Protein AF-A0A9W9YSA7-F1 (afdb_monomer)

Organism: NCBI:txid174260

Nearest PDB structures (foldseek):
  6vp0-assembly1_E  TM=9.281E-01  e=2.772E-20  Homo sapiens
  8esm-assembly1_A  TM=9.205E-01  e=1.783E-19  Homo sapiens
  6vz1-assembly1_B  TM=9.300E-01  e=8.615E-19  Homo sapiens
  7n6q-assembly1_A  TM=8.877E-01  e=9.865E-10  Homo sapiens
  6p2p-assembly1_B  TM=8.404E-01  e=4.821E-10  Homo sapiens

Radius of gyration: 21.57 Å; Cα contacts (8 Å, |Δi|>4): 240; chains: 1; bounding box: 53×45×65 Å

Solvent-accessible surface area (backbone atoms only — not comparable to full-atom values): 14325 Å² total; per-residue (Å²): 133,84,78,64,94,77,80,71,83,51,71,66,58,54,56,50,47,75,69,41,85,49,70,65,91,63,98,76,73,58,64,46,97,69,70,58,62,72,60,43,54,51,28,51,52,50,27,56,52,42,51,50,51,43,54,48,48,41,63,71,51,47,50,54,52,53,63,68,43,51,66,49,57,75,70,68,39,62,71,58,45,51,54,48,44,56,67,41,17,58,60,50,38,52,44,50,54,48,47,46,45,28,44,60,51,22,43,42,48,37,51,20,44,76,72,23,49,48,81,76,70,42,51,56,76,30,89,73,19,43,34,53,64,52,26,66,52,20,59,42,25,37,61,37,52,31,45,35,63,66,59,48,57,92,88,86,74,98,80,66,83,57,54,60,84,71,69,48,52,75,64,58,39,50,53,52,53,51,52,54,50,15,50,52,50,26,52,67,53,23,59,83,68,73,46,94,77,58,53,51,26,52,59,48,55,52,49,53,61,51,32,53,48,37,54,74,75,28,58,92,37,44,70,61,14,27,51,51,44,50,50,47,59,34,52,49,54,39,50,43,51,50,51,53,51,50,53,51,48,54,56,53,54,66,74,76,113

Secondary structure (DSSP, 8-state):
----TT----HHHHHHHHHSS-SS--SS--B-SS--HHHHHHHHHHHHHHHHHHHHHIIIIIHHHHHHTHHHHHTT-HHHHHHHHHHHHHHHHHHHHHHHIIIIIIIHHHHHHHTTB----S---GGG-SSHHHHHHHS-HHHHHHHIIIII--SS-TTS--TTTTT--HHHHHHHHHHHHHHHHHHHHHHHHT----HHHHHHHTHHHHHHHHHHHSTT-HHHHHHHHHHHHHHHHHHHHHHHHHHHHHHHHTT--

InterPro domains:
  IPR004299 Membrane bound O-acyl transferase, MBOAT [PF03062] (15-245)
  IPR014371 Sterol O-acyltransferase, ACAT/DAG/ARE types [PTHR10408] (10-251)

Structure (mmCIF, N/CA/C/O backbone):
data_AF-A0A9W9YSA7-F1
#
_entry.id   AF-A0A9W9YSA7-F1
#
loop_
_atom_site.group_PDB
_atom_site.id
_atom_site.type_symbol
_atom_site.label_atom_id
_atom_site.label_alt_id
_atom_site.label_comp_id
_atom_site.label_asym_id
_atom_site.label_entity_id
_atom_site.label_seq_id
_atom_site.pdbx_PDB_ins_code
_atom_site.Cartn_x
_atom_site.Cartn_y
_atom_site.Cartn_z
_atom_site.occupancy
_atom_site.B_iso_or_equiv
_atom_site.auth_seq_id
_atom_site.auth_comp_id
_atom_site.auth_asym_id
_atom_site.auth_atom_id
_atom_site.pdbx_PDB_model_num
ATOM 1 N N . MET A 1 1 ? 9.296 -8.803 -32.173 1.00 47.91 1 MET A N 1
ATOM 2 C CA . MET A 1 1 ? 8.731 -7.510 -32.603 1.00 47.91 1 MET A CA 1
ATOM 3 C C . MET A 1 1 ? 9.793 -6.835 -33.442 1.00 47.91 1 MET A C 1
ATOM 5 O O . MET A 1 1 ? 10.905 -6.671 -32.955 1.00 47.91 1 MET A O 1
ATOM 9 N N . SER A 1 2 ? 9.509 -6.598 -34.721 1.00 34.09 2 SER A N 1
ATOM 10 C CA . SER A 1 2 ? 10.417 -5.884 -35.616 1.00 34.09 2 SER A CA 1
ATOM 11 C C . SER A 1 2 ? 10.410 -4.415 -35.222 1.00 34.09 2 SER A C 1
ATOM 13 O O . SER A 1 2 ? 9.380 -3.758 -35.336 1.00 34.09 2 SER A O 1
ATOM 15 N N . VAL A 1 3 ? 11.548 -3.917 -34.747 1.00 44.59 3 VAL A N 1
ATOM 16 C CA . VAL A 1 3 ? 11.777 -2.482 -34.584 1.00 44.59 3 VAL A CA 1
ATOM 17 C C . VAL A 1 3 ? 11.588 -1.852 -35.962 1.00 44.59 3 VAL A C 1
ATOM 19 O O . VAL A 1 3 ? 12.368 -2.129 -36.875 1.00 44.59 3 VAL A O 1
ATOM 22 N N . SER A 1 4 ? 10.539 -1.047 -36.145 1.00 44.84 4 SER A N 1
ATOM 23 C CA . SER A 1 4 ? 10.501 -0.121 -37.273 1.00 44.84 4 SER A CA 1
ATOM 24 C C . SER A 1 4 ? 11.743 0.754 -37.154 1.00 44.84 4 SER A C 1
ATOM 26 O O . SER A 1 4 ? 11.976 1.347 -36.098 1.00 44.84 4 SER A O 1
ATOM 28 N N . ARG A 1 5 ? 12.553 0.794 -38.216 1.00 48.94 5 ARG A N 1
ATOM 29 C CA . ARG A 1 5 ? 13.854 1.484 -38.294 1.00 48.94 5 ARG A CA 1
ATOM 30 C C . ARG A 1 5 ? 13.827 2.963 -37.873 1.00 48.94 5 ARG A C 1
ATOM 32 O O . ARG A 1 5 ? 14.891 3.530 -37.666 1.00 48.94 5 ARG A O 1
ATOM 39 N N . ASP A 1 6 ? 12.646 3.540 -37.672 1.00 51.44 6 ASP A N 1
ATOM 40 C CA . ASP A 1 6 ? 12.435 4.977 -37.523 1.00 51.44 6 ASP A CA 1
ATOM 41 C C . ASP A 1 6 ? 12.135 5.436 -36.083 1.00 51.44 6 ASP A C 1
ATOM 43 O O . ASP A 1 6 ? 11.864 6.610 -35.860 1.00 51.44 6 ASP A O 1
ATOM 47 N N . GLY A 1 7 ? 12.189 4.553 -35.078 1.00 54.28 7 GLY A N 1
ATOM 48 C CA . GLY A 1 7 ? 12.105 4.960 -33.662 1.00 54.28 7 GLY A CA 1
ATOM 49 C C . GLY A 1 7 ? 10.740 5.493 -33.192 1.00 54.28 7 GLY A C 1
ATOM 50 O O . GLY A 1 7 ? 10.628 5.949 -32.054 1.00 54.28 7 GLY A O 1
ATOM 51 N N . TRP A 1 8 ? 9.700 5.418 -34.026 1.00 53.69 8 TRP A N 1
ATOM 52 C CA . TRP A 1 8 ? 8.339 5.808 -33.661 1.00 53.69 8 TRP A CA 1
ATOM 53 C C . TRP A 1 8 ? 7.612 4.691 -32.913 1.00 53.69 8 TRP A C 1
ATOM 55 O O . TRP A 1 8 ? 7.694 3.517 -33.266 1.00 53.69 8 TRP A O 1
ATOM 65 N N . CYS A 1 9 ? 6.885 5.086 -31.870 1.00 62.88 9 CYS A N 1
ATOM 66 C CA . CYS A 1 9 ? 6.019 4.214 -31.091 1.00 62.88 9 CYS A CA 1
ATOM 67 C C . CYS A 1 9 ? 4.780 3.878 -31.930 1.00 62.88 9 CYS A C 1
ATOM 69 O O . CYS A 1 9 ? 4.007 4.783 -32.260 1.00 62.88 9 CYS A O 1
ATOM 71 N N . ALA A 1 10 ? 4.586 2.611 -32.299 1.00 78.12 10 ALA A N 1
ATOM 72 C CA . ALA A 1 10 ? 3.343 2.211 -32.944 1.00 78.12 10 ALA A CA 1
ATOM 73 C C . ALA A 1 10 ? 2.184 2.394 -31.950 1.00 78.12 10 ALA A C 1
ATOM 75 O O . ALA A 1 10 ? 2.335 2.170 -30.749 1.00 78.12 10 ALA A O 1
ATOM 76 N N . LEU A 1 11 ? 1.002 2.778 -32.438 1.00 83.19 11 LEU A N 1
ATOM 77 C CA . LEU A 1 11 ? -0.173 2.965 -31.579 1.00 83.19 11 LEU A CA 1
ATOM 78 C C . LEU A 1 11 ? -0.515 1.681 -30.790 1.00 83.19 11 LEU A C 1
ATOM 80 O O . LEU A 1 11 ? -0.963 1.744 -29.647 1.00 83.19 11 LEU A O 1
ATOM 84 N N . GLU A 1 12 ? -0.227 0.514 -31.372 1.00 84.38 12 GLU A N 1
ATOM 85 C CA . GLU A 1 12 ? -0.351 -0.797 -30.726 1.00 84.38 12 GLU A CA 1
ATOM 86 C C . GLU A 1 12 ? 0.519 -0.939 -29.468 1.00 84.38 12 GLU A C 1
ATOM 88 O O . GLU A 1 12 ? 0.068 -1.509 -28.472 1.00 84.38 12 GLU A O 1
ATOM 93 N N . ASP A 1 13 ? 1.735 -0.387 -29.473 1.00 84.38 13 ASP A N 1
ATOM 94 C CA . ASP A 1 13 ? 2.650 -0.441 -28.328 1.00 84.38 13 ASP A CA 1
ATOM 95 C C . ASP A 1 13 ? 2.156 0.447 -27.182 1.00 84.38 13 ASP A C 1
ATOM 97 O O . ASP A 1 13 ? 2.265 0.076 -26.009 1.00 84.38 13 ASP A O 1
ATOM 101 N N . ILE A 1 14 ? 1.534 1.582 -27.518 1.00 87.00 14 ILE A N 1
ATOM 102 C CA . ILE A 1 14 ? 0.884 2.467 -26.546 1.00 87.00 14 ILE A CA 1
ATOM 103 C C . ILE A 1 14 ? -0.307 1.753 -25.903 1.00 87.00 14 ILE A C 1
ATOM 105 O O . ILE A 1 14 ? -0.407 1.722 -24.676 1.00 87.00 14 ILE A O 1
ATOM 109 N N . TYR A 1 15 ? -1.184 1.133 -26.699 1.00 89.81 15 TYR A N 1
ATOM 110 C CA . TYR A 1 15 ? -2.310 0.371 -26.153 1.00 89.81 15 TYR A CA 1
ATOM 111 C C . TYR A 1 15 ? -1.845 -0.800 -25.290 1.00 89.81 15 TYR A C 1
ATOM 113 O O . TYR A 1 15 ? -2.390 -1.012 -24.207 1.00 89.81 15 TYR A O 1
ATOM 121 N N . TYR A 1 16 ? -0.812 -1.529 -25.716 1.00 90.75 16 TYR A N 1
ATOM 122 C CA . TYR A 1 16 ? -0.230 -2.595 -24.906 1.00 90.75 16 TYR A CA 1
ATOM 123 C C . TYR A 1 16 ? 0.283 -2.066 -23.561 1.00 90.75 16 TYR A C 1
ATOM 125 O O . TYR A 1 16 ? -0.000 -2.659 -22.520 1.00 90.75 16 TYR A O 1
ATOM 133 N N . PHE A 1 17 ? 1.002 -0.940 -23.567 1.00 90.31 17 PHE A N 1
ATOM 134 C CA . PHE A 1 17 ? 1.517 -0.316 -22.350 1.00 90.31 17 PHE A CA 1
ATOM 135 C C . PHE A 1 17 ? 0.404 0.126 -21.394 1.00 90.31 17 PHE A C 1
ATOM 137 O O . PHE A 1 17 ? 0.523 -0.118 -20.198 1.00 90.31 17 PHE A O 1
ATOM 144 N N . LEU A 1 18 ? -0.686 0.708 -21.904 1.00 90.25 18 LEU A N 1
ATOM 145 C CA . LEU A 1 18 ? -1.808 1.166 -21.075 1.00 90.25 18 LEU A CA 1
ATOM 146 C C . LEU A 1 18 ? -2.445 0.041 -20.245 1.00 90.25 18 LEU A C 1
ATOM 148 O O . LEU A 1 18 ? -2.927 0.296 -19.143 1.00 90.25 18 LEU A O 1
ATOM 152 N N . PHE A 1 19 ? -2.442 -1.193 -20.755 1.00 91.94 19 PHE A N 1
ATOM 153 C CA . PHE A 1 19 ? -2.955 -2.357 -20.027 1.00 91.94 19 PHE A CA 1
ATOM 154 C C . PHE A 1 19 ? -1.872 -3.137 -19.277 1.00 91.94 19 PHE A C 1
ATOM 156 O O . PHE A 1 19 ? -2.194 -3.933 -18.391 1.00 91.94 19 PHE A O 1
ATOM 163 N N . ALA A 1 20 ? -0.597 -2.948 -19.622 1.00 92.19 20 ALA A N 1
ATOM 164 C CA . ALA A 1 20 ? 0.498 -3.644 -18.970 1.00 92.19 20 ALA A CA 1
ATOM 165 C C . ALA A 1 20 ? 0.559 -3.268 -17.477 1.00 92.19 20 ALA A C 1
ATOM 167 O O . ALA A 1 20 ? 0.384 -2.104 -17.119 1.00 92.19 20 ALA A O 1
ATOM 168 N N . PRO A 1 21 ? 0.853 -4.222 -16.575 1.00 92.81 21 PRO A N 1
ATOM 169 C CA . PRO A 1 21 ? 0.906 -3.973 -15.135 1.00 92.81 21 PRO A CA 1
ATOM 170 C C . PRO A 1 21 ? 2.222 -3.281 -14.723 1.00 92.81 21 PRO A C 1
ATOM 172 O O . PRO A 1 21 ? 2.916 -3.714 -13.803 1.00 92.81 21 PRO A O 1
ATOM 175 N N . THR A 1 22 ? 2.592 -2.213 -15.431 1.00 91.00 22 THR A N 1
ATOM 176 C CA . THR A 1 22 ? 3.770 -1.376 -15.191 1.00 91.00 22 THR A CA 1
ATOM 177 C C . THR A 1 22 ? 3.434 0.081 -15.483 1.00 91.00 22 THR A C 1
ATOM 179 O O . THR A 1 22 ? 2.640 0.390 -16.360 1.00 91.00 22 THR A O 1
ATOM 182 N N . LEU A 1 23 ? 4.066 0.990 -14.747 1.00 88.19 23 LEU A N 1
ATOM 183 C CA . LEU A 1 23 ? 3.906 2.435 -14.929 1.00 88.19 23 LEU A CA 1
ATOM 184 C C . LEU A 1 23 ? 5.085 3.062 -15.687 1.00 88.19 23 LEU A C 1
ATOM 186 O O . LEU A 1 23 ? 5.066 4.247 -16.010 1.00 88.19 23 LEU A O 1
ATOM 190 N N . CYS A 1 24 ? 6.128 2.279 -15.963 1.00 86.62 24 CYS A N 1
ATOM 191 C CA . CYS A 1 24 ? 7.292 2.721 -16.718 1.00 86.62 24 CYS A CA 1
ATOM 192 C C . CYS A 1 24 ? 7.214 2.159 -18.134 1.00 86.62 24 CYS A C 1
ATOM 194 O O . CYS A 1 24 ? 7.246 0.941 -18.314 1.00 86.62 24 CYS A O 1
ATOM 196 N N . TYR A 1 25 ? 7.134 3.052 -19.120 1.00 85.00 25 TYR A N 1
ATOM 197 C CA . TYR A 1 25 ? 7.202 2.669 -20.524 1.00 85.00 25 TYR A CA 1
ATOM 198 C C . TYR A 1 25 ? 8.626 2.247 -20.901 1.00 85.00 25 TYR A C 1
ATOM 200 O O . TYR A 1 25 ? 9.591 2.965 -20.618 1.00 85.00 25 TYR A O 1
ATOM 208 N N . GLU A 1 26 ? 8.742 1.103 -21.570 1.00 81.75 26 GLU A N 1
ATOM 209 C CA . GLU A 1 26 ? 9.970 0.599 -22.176 1.00 81.75 26 GLU A CA 1
ATOM 210 C C . GLU A 1 26 ? 9.673 0.182 -23.616 1.00 81.75 26 GLU A C 1
ATOM 212 O O . GLU A 1 26 ? 8.601 -0.341 -23.906 1.00 81.75 26 GLU A O 1
ATOM 217 N N . VAL A 1 27 ? 10.633 0.400 -24.519 1.00 80.19 27 VAL A N 1
ATOM 218 C CA . VAL A 1 27 ? 10.459 0.094 -25.951 1.00 80.19 27 VAL A CA 1
ATOM 219 C C . VAL A 1 27 ? 10.270 -1.408 -26.180 1.00 80.19 27 VAL A C 1
ATOM 221 O O . VAL A 1 27 ? 9.501 -1.816 -27.039 1.00 80.19 27 VAL A O 1
ATOM 224 N N . ASN A 1 28 ? 10.958 -2.243 -25.397 1.00 81.12 28 ASN A N 1
ATOM 225 C CA . ASN A 1 28 ? 10.903 -3.694 -25.524 1.00 81.12 28 ASN A CA 1
ATOM 226 C C . ASN A 1 28 ? 10.615 -4.329 -24.165 1.00 81.12 28 ASN A C 1
ATOM 228 O O . ASN A 1 28 ? 11.523 -4.526 -23.361 1.00 81.12 28 ASN A O 1
ATOM 232 N N . PHE A 1 29 ? 9.355 -4.688 -23.922 1.00 85.19 29 PHE A N 1
ATOM 233 C CA . PHE A 1 29 ? 8.986 -5.419 -22.713 1.00 85.19 29 PHE A CA 1
ATOM 234 C C . PHE A 1 29 ? 9.368 -6.904 -22.812 1.00 85.19 29 PHE A C 1
ATOM 236 O O . PHE A 1 29 ? 9.146 -7.521 -23.861 1.00 85.19 29 PHE A O 1
ATOM 243 N N . PRO A 1 30 ? 9.854 -7.529 -21.722 1.00 88.69 30 PRO A N 1
ATOM 244 C CA . PRO A 1 30 ? 10.031 -8.975 -21.683 1.00 88.69 30 PRO A CA 1
ATOM 245 C C . PRO A 1 30 ? 8.665 -9.654 -21.836 1.00 88.69 30 PRO A C 1
ATOM 247 O O . PRO A 1 30 ? 7.706 -9.301 -21.142 1.00 88.69 30 PRO A O 1
ATOM 250 N N . ARG A 1 31 ? 8.559 -10.630 -22.745 1.00 87.44 31 ARG A N 1
ATOM 251 C CA . ARG A 1 31 ? 7.313 -11.358 -23.025 1.00 87.44 31 ARG A CA 1
ATOM 252 C C . ARG A 1 31 ? 7.488 -12.860 -22.843 1.00 87.44 31 ARG A C 1
ATOM 254 O O . ARG A 1 31 ? 8.528 -13.420 -23.164 1.00 87.44 31 ARG A O 1
ATOM 261 N N . ASN A 1 32 ? 6.439 -13.507 -22.352 1.00 89.12 32 ASN A N 1
ATOM 262 C CA . ASN A 1 32 ? 6.344 -14.960 -22.294 1.00 89.12 32 ASN A CA 1
ATOM 263 C C . ASN A 1 32 ? 5.891 -15.517 -23.650 1.00 89.12 32 ASN A C 1
ATOM 265 O O . ASN A 1 32 ? 5.055 -14.921 -24.329 1.00 89.12 32 ASN A O 1
ATOM 269 N N . GLU A 1 33 ? 6.372 -16.702 -24.015 1.00 88.81 33 GLU A N 1
ATOM 270 C CA . GLU A 1 33 ? 6.023 -17.347 -25.290 1.00 88.81 33 GLU A CA 1
ATOM 271 C C . GLU A 1 33 ? 4.542 -17.767 -25.344 1.00 88.81 33 GLU A C 1
ATOM 273 O O . GLU A 1 33 ? 3.842 -17.576 -26.346 1.00 88.81 33 GLU A O 1
ATOM 278 N N . ARG A 1 34 ? 4.025 -18.291 -24.224 1.00 91.50 34 ARG A N 1
ATOM 279 C CA . ARG A 1 34 ? 2.683 -18.882 -24.123 1.00 91.50 34 ARG A CA 1
ATOM 280 C C . ARG A 1 34 ? 1.923 -18.437 -22.879 1.00 91.50 34 ARG A C 1
ATOM 282 O O . ARG A 1 34 ? 2.519 -18.160 -21.844 1.00 91.50 34 ARG A O 1
ATOM 289 N N . ILE A 1 35 ? 0.593 -18.471 -22.982 1.00 94.00 35 ILE A N 1
ATOM 290 C CA . ILE A 1 35 ? -0.328 -18.293 -21.853 1.00 94.00 35 ILE A CA 1
ATOM 291 C C . ILE A 1 35 ? -0.496 -19.640 -21.146 1.00 94.00 35 ILE A C 1
ATOM 293 O O . ILE A 1 35 ? -0.985 -20.619 -21.722 1.00 94.00 35 ILE A O 1
ATOM 297 N N . ARG A 1 36 ? -0.116 -19.706 -19.874 1.00 94.31 36 ARG A N 1
ATOM 298 C CA . ARG A 1 36 ? -0.246 -20.894 -19.025 1.00 94.31 36 ARG A CA 1
ATOM 299 C C . ARG A 1 36 ? -1.654 -20.950 -18.436 1.00 94.31 36 ARG A C 1
ATOM 301 O O . ARG A 1 36 ? -1.895 -20.476 -17.328 1.00 94.31 36 ARG A O 1
ATOM 308 N N . LYS A 1 37 ? -2.584 -21.589 -19.154 1.00 94.44 37 LYS A N 1
ATOM 309 C CA . LYS A 1 37 ? -4.016 -21.678 -18.786 1.00 94.44 37 LYS A CA 1
ATOM 310 C C . LYS A 1 37 ? -4.264 -22.134 -17.340 1.00 94.44 37 LYS A C 1
ATOM 312 O O . LYS A 1 37 ? -5.074 -21.532 -16.647 1.00 94.44 37 LYS A O 1
ATOM 317 N N . ARG A 1 38 ? -3.534 -23.148 -16.852 1.00 95.50 38 ARG A N 1
ATOM 318 C CA . ARG A 1 38 ? -3.661 -23.641 -15.465 1.00 95.50 38 ARG A CA 1
ATOM 319 C C . ARG A 1 38 ? -3.260 -22.588 -14.428 1.00 95.50 38 ARG A C 1
ATOM 321 O O . ARG A 1 38 ? -3.914 -22.470 -13.399 1.00 95.50 38 ARG A O 1
ATOM 328 N N . PHE A 1 39 ? -2.198 -21.830 -14.701 1.00 94.62 39 PHE A N 1
ATOM 329 C CA . PHE A 1 39 ? -1.775 -20.729 -13.837 1.00 94.62 39 PHE A CA 1
ATOM 330 C C . PHE A 1 39 ? -2.821 -19.611 -13.854 1.00 94.62 39 PHE A C 1
ATOM 332 O O . PHE A 1 39 ? -3.246 -19.172 -12.791 1.00 94.62 39 PHE A O 1
ATOM 339 N N . LEU A 1 40 ? -3.292 -19.223 -15.045 1.00 95.69 40 LEU A N 1
ATOM 340 C CA . LEU A 1 40 ? -4.310 -18.187 -15.216 1.00 95.69 40 LEU A CA 1
ATOM 341 C C . LEU A 1 40 ? -5.603 -18.517 -14.458 1.00 95.69 40 LEU A C 1
ATOM 343 O O . LEU A 1 40 ? -6.040 -17.719 -13.637 1.00 95.69 40 LEU A O 1
ATOM 347 N N . LEU A 1 41 ? -6.174 -19.708 -14.674 1.00 96.38 41 LEU A N 1
ATOM 348 C CA . LEU A 1 41 ? -7.403 -20.136 -13.995 1.00 96.38 41 LEU A CA 1
ATOM 349 C C . LEU A 1 41 ? -7.241 -20.143 -12.474 1.00 96.38 41 LEU A C 1
ATOM 351 O O . LEU A 1 41 ? -8.113 -19.641 -11.774 1.00 96.38 41 LEU A O 1
ATOM 355 N N . ARG A 1 42 ? -6.100 -20.632 -11.970 1.00 96.62 42 ARG A N 1
ATOM 356 C CA . ARG A 1 42 ? -5.793 -20.614 -10.535 1.00 96.62 42 ARG A CA 1
ATOM 357 C C . ARG A 1 42 ? -5.750 -19.189 -9.975 1.00 96.62 42 ARG A C 1
ATOM 359 O O . ARG A 1 42 ? -6.306 -18.940 -8.911 1.00 96.62 42 ARG A O 1
ATOM 366 N N . ARG A 1 43 ? -5.092 -18.253 -10.666 1.00 96.62 43 ARG A N 1
ATOM 367 C CA . ARG A 1 43 ? -5.011 -16.854 -10.212 1.00 96.62 43 ARG A CA 1
ATOM 368 C C . ARG A 1 43 ? -6.374 -16.159 -10.254 1.00 96.62 43 ARG A C 1
ATOM 370 O O . ARG A 1 43 ? -6.691 -15.413 -9.335 1.00 96.62 43 ARG A O 1
ATOM 377 N N . ILE A 1 44 ? -7.191 -16.446 -11.270 1.00 96.94 44 ILE A N 1
ATOM 378 C CA . ILE A 1 44 ? -8.564 -15.932 -11.379 1.00 96.94 44 ILE A CA 1
ATOM 379 C C . ILE A 1 44 ? -9.434 -16.462 -10.232 1.00 96.94 44 ILE A C 1
ATOM 381 O O . ILE A 1 44 ? -10.107 -15.677 -9.568 1.00 96.94 44 ILE A O 1
ATOM 385 N N . SER A 1 45 ? -9.400 -17.771 -9.958 1.00 97.06 45 SER A N 1
ATOM 386 C CA . SER A 1 45 ? -10.181 -18.352 -8.859 1.00 97.06 45 SER A CA 1
ATOM 387 C C . SER A 1 45 ? -9.751 -17.804 -7.499 1.00 97.06 45 SER A C 1
ATOM 389 O O . SER A 1 45 ? -10.603 -17.481 -6.677 1.00 97.06 45 SER A O 1
ATOM 391 N N . GLU A 1 46 ? -8.442 -17.649 -7.273 1.00 96.31 46 GLU A N 1
ATOM 392 C CA . GLU A 1 46 ? -7.918 -17.050 -6.041 1.00 96.31 46 GLU A CA 1
ATOM 393 C C . GLU A 1 46 ? -8.365 -15.592 -5.890 1.00 96.31 46 GLU A C 1
ATOM 395 O O . GLU A 1 46 ? -8.785 -15.198 -4.805 1.00 96.31 46 GLU A O 1
ATOM 400 N N . PHE A 1 47 ? -8.350 -14.808 -6.972 1.00 96.75 47 PHE A N 1
ATOM 401 C CA . PHE A 1 47 ? -8.808 -13.421 -6.957 1.00 96.75 47 PHE A CA 1
ATOM 402 C C . PHE A 1 47 ? -10.270 -13.300 -6.507 1.00 96.75 47 PHE A C 1
ATOM 404 O O . PHE A 1 47 ? -10.555 -12.602 -5.535 1.00 96.75 47 PHE A O 1
ATOM 411 N N . PHE A 1 48 ? -11.190 -14.014 -7.163 1.00 96.69 48 PHE A N 1
ATOM 412 C CA . PHE A 1 48 ? -12.613 -13.951 -6.816 1.00 96.69 48 PHE A CA 1
ATOM 413 C C . PHE A 1 48 ? -12.904 -14.498 -5.416 1.00 96.69 48 PHE A C 1
ATOM 415 O O . PHE A 1 48 ? -13.713 -13.921 -4.690 1.00 96.69 48 PHE A O 1
ATOM 422 N N . PHE A 1 49 ? -12.216 -15.567 -5.010 1.00 97.25 49 PHE A N 1
ATOM 423 C CA . PHE A 1 49 ? -12.345 -16.124 -3.666 1.00 97.25 49 PHE A CA 1
ATOM 424 C C . PHE A 1 49 ? -11.928 -15.115 -2.586 1.00 97.25 49 PHE A C 1
ATOM 426 O O . PHE A 1 49 ? -12.673 -14.878 -1.636 1.00 97.25 49 PHE A O 1
ATOM 433 N N . LEU A 1 50 ? -10.774 -14.463 -2.757 1.00 97.12 50 LEU A N 1
ATOM 434 C CA . LEU A 1 50 ? -10.279 -13.461 -1.811 1.00 97.12 50 LEU A CA 1
ATOM 435 C C . LEU A 1 50 ? -11.168 -12.218 -1.767 1.00 97.12 50 LEU A C 1
ATOM 437 O O . LEU A 1 50 ? -11.437 -11.710 -0.681 1.00 97.12 50 LEU A O 1
ATOM 441 N N . VAL A 1 51 ? -11.670 -11.758 -2.917 1.00 96.19 51 VAL A N 1
ATOM 442 C CA . VAL A 1 51 ? -12.646 -10.658 -2.973 1.00 96.19 51 VAL A CA 1
ATOM 443 C C . VAL A 1 51 ? -13.920 -11.026 -2.205 1.00 96.19 51 VAL A C 1
ATOM 445 O O . VAL A 1 51 ? -14.411 -10.211 -1.425 1.00 96.19 51 VAL A O 1
ATOM 448 N N . GLY A 1 52 ? -14.412 -12.261 -2.345 1.00 97.00 52 GLY A N 1
ATOM 449 C CA . GLY A 1 52 ? -15.546 -12.764 -1.565 1.00 97.00 52 GLY A CA 1
ATOM 450 C C . GLY A 1 52 ? -15.294 -12.728 -0.053 1.00 97.00 52 GLY A C 1
ATOM 451 O O . GLY A 1 52 ? -16.137 -12.231 0.695 1.00 97.00 52 GLY A O 1
ATOM 452 N N . ILE A 1 53 ? -14.114 -13.173 0.398 1.00 96.81 53 ILE A N 1
ATOM 453 C CA . ILE A 1 53 ? -13.716 -13.102 1.817 1.00 96.81 53 ILE A CA 1
ATOM 454 C C . ILE A 1 53 ? -13.657 -11.652 2.299 1.00 96.81 53 ILE A C 1
ATOM 456 O O . ILE A 1 53 ? -14.167 -11.354 3.376 1.00 96.81 53 ILE A O 1
ATOM 460 N N . ILE A 1 54 ? -13.063 -10.747 1.517 1.00 96.00 54 ILE A N 1
ATOM 461 C CA . ILE A 1 54 ? -12.958 -9.325 1.869 1.00 96.00 54 ILE A CA 1
ATOM 462 C C . ILE A 1 54 ? -14.352 -8.718 2.048 1.00 96.00 54 ILE A C 1
ATOM 464 O O . ILE A 1 54 ? -14.610 -8.077 3.066 1.00 96.00 54 ILE A O 1
ATOM 468 N N . ILE A 1 55 ? -15.269 -8.956 1.106 1.00 95.69 55 ILE A N 1
ATOM 469 C CA . ILE A 1 55 ? -16.650 -8.464 1.199 1.00 95.69 55 ILE A CA 1
ATOM 470 C C . ILE A 1 55 ? -17.338 -9.038 2.443 1.00 95.69 55 ILE A C 1
ATOM 472 O O . ILE A 1 55 ? -17.955 -8.287 3.201 1.00 95.69 55 ILE A O 1
ATOM 476 N N . GLY A 1 56 ? -17.188 -10.341 2.697 1.00 95.69 56 GLY A N 1
ATOM 477 C CA . GLY A 1 56 ? -17.719 -10.990 3.896 1.00 95.69 56 GLY A CA 1
ATOM 478 C C . GLY A 1 56 ? -17.178 -10.378 5.192 1.00 95.69 56 GLY A C 1
ATOM 479 O O . GLY A 1 56 ? -17.957 -10.035 6.080 1.00 95.69 56 GLY A O 1
ATOM 480 N N . ALA A 1 57 ? -15.864 -10.163 5.284 1.00 94.44 57 ALA A N 1
ATOM 481 C CA . ALA A 1 57 ? -15.211 -9.560 6.445 1.00 94.44 57 ALA A CA 1
ATOM 482 C C . ALA A 1 57 ? -15.653 -8.104 6.671 1.00 94.44 57 ALA A C 1
ATOM 484 O O . ALA A 1 57 ? -15.888 -7.696 7.810 1.00 94.44 57 ALA A O 1
ATOM 485 N N . ILE A 1 58 ? -15.835 -7.325 5.600 1.00 91.81 58 ILE A N 1
ATOM 486 C CA . ILE A 1 58 ? -16.359 -5.959 5.702 1.00 91.81 58 ILE A CA 1
ATOM 487 C C . ILE A 1 58 ? -17.786 -5.980 6.263 1.00 91.81 58 ILE A C 1
ATOM 489 O O . ILE A 1 58 ? -18.068 -5.282 7.237 1.00 91.81 58 ILE A O 1
ATOM 493 N N . GLN A 1 59 ? -18.672 -6.797 5.687 1.00 92.31 59 GLN A N 1
ATOM 494 C CA . GLN A 1 59 ? -20.085 -6.838 6.076 1.00 92.31 59 GLN A CA 1
ATOM 495 C C . GLN A 1 59 ? -20.296 -7.383 7.492 1.00 92.31 59 GLN A C 1
ATOM 497 O O . GLN A 1 59 ? -21.105 -6.841 8.241 1.00 92.31 59 GLN A O 1
ATOM 502 N N . GLN A 1 60 ? -19.564 -8.432 7.872 1.00 92.69 60 GLN A N 1
ATOM 503 C CA . GLN A 1 60 ? -19.763 -9.113 9.154 1.00 92.69 60 GLN A CA 1
ATOM 504 C C . GLN A 1 60 ? -18.942 -8.509 10.298 1.00 92.69 60 GLN A C 1
ATOM 506 O O . GLN A 1 60 ? -19.364 -8.595 11.447 1.00 92.69 60 GLN A O 1
ATOM 511 N N . TRP A 1 61 ? -17.791 -7.885 10.019 1.00 89.81 61 TRP A N 1
ATOM 512 C CA . TRP A 1 61 ? -16.868 -7.448 11.073 1.00 89.81 61 TRP A CA 1
ATOM 513 C C . TRP A 1 61 ? -16.659 -5.932 11.117 1.00 89.81 61 TRP A C 1
ATOM 515 O O . TRP A 1 61 ? -16.780 -5.333 12.189 1.00 89.81 61 TRP A O 1
ATOM 525 N N . ILE A 1 62 ? -16.402 -5.284 9.976 1.00 87.19 62 ILE A N 1
ATOM 526 C CA . ILE A 1 62 ? -16.164 -3.829 9.936 1.00 87.19 62 ILE A CA 1
ATOM 527 C C . ILE A 1 62 ? -17.466 -3.062 10.170 1.00 87.19 62 ILE A C 1
ATOM 529 O O . ILE A 1 62 ? -17.535 -2.245 11.088 1.00 87.19 62 ILE A O 1
ATOM 533 N N . VAL A 1 63 ? -18.511 -3.340 9.385 1.00 86.56 63 VAL A N 1
ATOM 534 C CA . VAL A 1 63 ? -19.773 -2.582 9.430 1.00 86.56 63 VAL A CA 1
ATOM 535 C C . VAL A 1 63 ? -20.409 -2.579 10.832 1.00 86.56 63 VAL A C 1
ATOM 537 O O . VAL A 1 63 ? -20.758 -1.493 11.305 1.00 86.56 63 VAL A O 1
ATOM 540 N N . PRO A 1 64 ? -20.532 -3.713 11.555 1.00 86.81 64 PRO A N 1
ATOM 541 C CA . PRO A 1 64 ? -21.112 -3.707 12.899 1.00 86.81 64 PRO A CA 1
ATOM 542 C C . PRO A 1 64 ? -20.233 -2.975 13.916 1.00 86.81 64 PRO A C 1
ATOM 544 O O . PRO A 1 64 ? -20.741 -2.204 14.729 1.00 86.81 64 PRO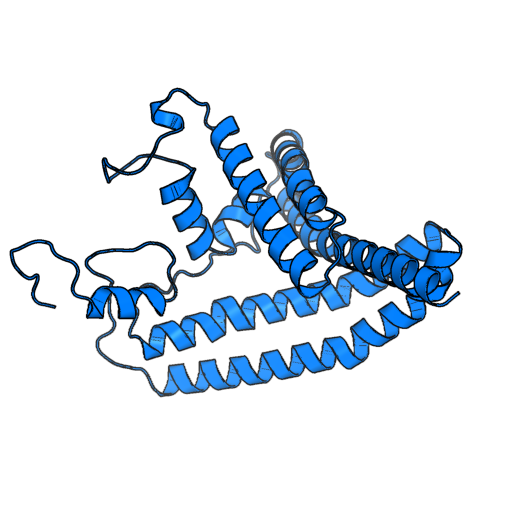 A O 1
ATOM 547 N N . THR A 1 65 ? -18.912 -3.170 13.852 1.00 83.69 65 THR A N 1
ATOM 548 C CA . THR A 1 65 ? -17.949 -2.496 14.738 1.00 83.69 65 THR A CA 1
ATOM 549 C C . THR A 1 65 ? -18.021 -0.983 14.579 1.00 83.69 65 THR A C 1
ATOM 551 O O . THR A 1 65 ? -18.118 -0.264 15.573 1.00 83.69 65 THR A O 1
ATOM 554 N N . VAL A 1 66 ? -18.030 -0.500 13.339 1.00 79.12 66 VAL A N 1
ATOM 555 C CA . VAL A 1 66 ? -18.109 0.926 13.018 1.00 79.12 66 VAL A CA 1
ATOM 556 C C . VAL A 1 66 ? -19.445 1.522 13.481 1.00 79.12 66 VAL A C 1
ATOM 558 O O . VAL A 1 66 ? -19.440 2.525 14.192 1.00 79.12 66 VAL A O 1
ATOM 561 N N . LYS A 1 67 ? -20.584 0.865 13.206 1.00 79.31 67 LYS A N 1
ATOM 562 C CA . LYS A 1 67 ? -21.906 1.309 13.699 1.00 79.31 67 LYS A CA 1
ATOM 563 C C . LYS A 1 67 ? -21.973 1.384 15.228 1.00 79.31 67 LYS A C 1
ATOM 565 O O . LYS A 1 67 ? -22.485 2.353 15.778 1.00 79.31 67 LYS A O 1
ATOM 570 N N . ASN A 1 68 ? -21.413 0.398 15.925 1.00 77.00 68 ASN A N 1
ATOM 571 C CA . ASN A 1 68 ? -21.367 0.377 17.391 1.00 77.00 68 ASN A CA 1
ATOM 572 C C . ASN A 1 68 ? -20.395 1.408 17.984 1.00 77.00 68 ASN A C 1
ATOM 574 O O . ASN A 1 68 ? -20.480 1.724 19.170 1.00 77.00 68 ASN A O 1
ATOM 578 N N . SER A 1 69 ? -19.473 1.927 17.172 1.00 69.62 69 SER A N 1
ATOM 579 C CA . SER A 1 69 ? -18.508 2.951 17.574 1.00 69.62 69 SER A CA 1
ATOM 580 C C . SER A 1 69 ? -19.052 4.373 17.402 1.00 69.62 69 SER A C 1
ATOM 582 O O . SER A 1 69 ? -18.412 5.307 17.862 1.00 69.62 69 SER A O 1
ATOM 584 N N . LEU A 1 70 ? -20.243 4.552 16.815 1.00 66.44 70 LEU A N 1
ATOM 585 C CA . LEU A 1 70 ? -20.854 5.869 16.588 1.00 66.44 70 LEU A CA 1
ATOM 586 C C . LEU A 1 70 ? -21.182 6.622 17.885 1.00 66.44 70 LEU A C 1
ATOM 588 O O . LEU A 1 70 ? -20.849 7.795 18.005 1.00 66.44 70 LEU A O 1
ATOM 592 N N . LYS A 1 71 ? -21.808 5.953 18.862 1.00 65.81 71 LYS A N 1
ATOM 593 C CA . LYS A 1 71 ? -22.234 6.606 20.115 1.00 65.81 71 LYS A CA 1
ATOM 594 C C . LYS A 1 71 ? -21.046 7.103 20.958 1.00 65.81 71 LYS A C 1
ATOM 596 O O . LYS A 1 71 ? -21.049 8.264 21.334 1.00 65.81 71 LYS A O 1
ATOM 601 N N . PRO A 1 72 ? -19.991 6.299 21.206 1.00 58.91 72 PRO A N 1
ATOM 602 C CA . PRO A 1 72 ? -18.885 6.742 22.058 1.00 58.91 72 PRO A CA 1
ATOM 603 C C . PRO A 1 72 ? -18.023 7.860 21.464 1.00 58.91 72 PRO A C 1
ATOM 605 O O . PRO A 1 72 ? -17.387 8.587 22.218 1.00 58.91 72 PRO A O 1
ATOM 608 N N . ILE A 1 73 ? -17.965 7.985 20.133 1.00 61.66 73 ILE A N 1
ATOM 609 C CA . ILE A 1 73 ? -17.183 9.047 19.486 1.00 61.66 73 ILE A CA 1
ATOM 610 C C . ILE A 1 73 ? -17.876 10.409 19.670 1.00 61.66 73 ILE A C 1
ATOM 612 O O . ILE A 1 73 ? -17.190 11.413 19.834 1.00 61.66 73 ILE A O 1
ATOM 616 N N . GLN A 1 74 ? -19.214 10.441 19.723 1.00 62.66 74 GLN A N 1
ATOM 617 C CA . GLN A 1 74 ? -19.979 11.659 20.030 1.00 62.66 74 GLN A CA 1
ATOM 618 C C . GLN A 1 74 ? -19.721 12.162 21.457 1.00 62.66 74 GLN A C 1
ATOM 620 O O . GLN A 1 74 ? -19.653 13.367 21.674 1.00 62.66 74 GLN A O 1
ATOM 625 N N . ASP A 1 75 ? -19.505 11.247 22.406 1.00 68.25 75 ASP A N 1
ATOM 626 C CA . ASP A 1 75 ? -19.272 11.573 23.819 1.00 68.25 75 ASP A CA 1
ATOM 627 C C . ASP A 1 75 ? -17.823 12.035 24.115 1.00 68.25 75 ASP A C 1
ATOM 629 O O . ASP A 1 75 ? -17.493 12.315 25.265 1.00 68.25 75 ASP A O 1
ATOM 633 N N . MET A 1 76 ? -16.943 12.097 23.101 1.00 64.44 76 MET A N 1
ATOM 634 C CA . MET A 1 76 ? -15.521 12.489 23.204 1.00 64.44 76 MET A CA 1
ATOM 635 C C . MET A 1 76 ? -14.704 11.738 24.279 1.00 64.44 76 MET A C 1
ATOM 637 O O . MET A 1 76 ? -13.690 12.239 24.770 1.00 64.44 76 MET A O 1
ATOM 641 N N . ASP A 1 77 ? -15.088 10.508 24.628 1.00 76.19 77 ASP A N 1
ATOM 642 C CA . ASP A 1 77 ? -14.334 9.681 25.573 1.00 76.19 77 ASP A CA 1
ATOM 643 C C . ASP A 1 77 ? -13.123 9.036 24.875 1.00 76.19 77 ASP A C 1
ATOM 645 O O . ASP A 1 77 ? -13.251 8.091 24.087 1.00 76.19 77 ASP A O 1
ATOM 649 N N . PHE A 1 78 ? -11.925 9.542 25.181 1.00 73.69 78 PHE A N 1
ATOM 650 C CA . PHE A 1 78 ? -10.668 9.068 24.599 1.00 73.69 78 PHE A CA 1
ATOM 651 C C . PHE A 1 78 ? -10.400 7.582 24.877 1.00 73.69 78 PHE A C 1
ATOM 653 O O . PHE A 1 78 ? -9.912 6.871 23.994 1.00 73.69 78 PHE A O 1
ATOM 660 N N . ALA A 1 79 ? -10.744 7.083 26.069 1.00 79.50 79 ALA A N 1
ATOM 661 C CA . ALA A 1 79 ? -10.501 5.688 26.431 1.00 79.50 79 ALA A CA 1
ATOM 662 C C . ALA A 1 79 ? -11.380 4.749 25.594 1.00 79.50 79 ALA A C 1
ATOM 664 O O . ALA A 1 79 ? -10.896 3.755 25.043 1.00 79.50 79 ALA A O 1
ATOM 665 N N . ARG A 1 80 ? -12.655 5.113 25.413 1.00 77.75 80 ARG A N 1
ATOM 666 C CA . ARG A 1 80 ? -13.568 4.381 24.522 1.00 77.75 80 ARG A CA 1
ATOM 667 C C . ARG A 1 80 ? -13.148 4.511 23.061 1.00 77.75 80 ARG A C 1
ATOM 669 O O . ARG A 1 80 ? -13.214 3.524 22.334 1.00 77.75 80 ARG A O 1
ATOM 676 N N . GLY A 1 81 ? -12.680 5.683 22.628 1.00 76.31 81 GLY A N 1
ATOM 677 C CA . GLY A 1 81 ? -12.139 5.890 21.282 1.00 76.31 81 GLY A CA 1
ATOM 678 C C . GLY A 1 81 ? -10.969 4.950 20.975 1.00 76.31 81 GLY A C 1
ATOM 679 O O . GLY A 1 81 ? -10.972 4.272 19.945 1.00 76.31 81 GLY A O 1
ATOM 680 N N . LEU A 1 82 ? -10.020 4.829 21.908 1.00 80.38 82 LEU A N 1
ATOM 681 C CA . LEU A 1 82 ? -8.887 3.910 21.791 1.00 80.38 82 LEU A CA 1
ATOM 682 C C . LEU A 1 82 ? -9.334 2.440 21.774 1.00 80.38 82 LEU A C 1
ATOM 684 O O . LEU A 1 82 ? -8.866 1.668 20.936 1.00 80.38 82 LEU A O 1
ATOM 688 N N . GLU A 1 83 ? -10.276 2.049 22.637 1.00 84.12 83 GLU A N 1
ATOM 689 C CA . GLU A 1 83 ? -10.854 0.697 22.638 1.00 84.12 83 GLU A CA 1
ATOM 690 C C . GLU A 1 83 ? -11.469 0.341 21.270 1.00 84.12 83 GLU A C 1
ATOM 692 O O . GLU A 1 83 ? -11.248 -0.753 20.738 1.00 84.12 83 GLU A O 1
ATOM 697 N N . ARG A 1 84 ? -12.222 1.271 20.666 1.00 81.12 84 ARG A N 1
ATOM 698 C CA . ARG A 1 84 ? -12.830 1.073 19.340 1.00 81.12 84 ARG A CA 1
ATOM 699 C C . ARG A 1 84 ? -11.794 1.019 18.229 1.00 81.12 84 ARG A C 1
ATOM 701 O O . ARG A 1 84 ? -11.910 0.158 17.356 1.00 81.12 84 ARG A O 1
ATOM 708 N N . LEU A 1 85 ? -10.765 1.861 18.296 1.00 82.62 85 LEU A N 1
ATOM 709 C CA . LEU A 1 85 ? -9.640 1.814 17.368 1.00 82.62 85 LEU A CA 1
ATOM 710 C C . LEU A 1 85 ? -8.971 0.434 17.386 1.00 82.62 85 LEU A C 1
ATOM 712 O O . LEU A 1 85 ? -8.772 -0.158 16.327 1.00 82.62 85 LEU A O 1
ATOM 716 N N . MET A 1 86 ? -8.690 -0.118 18.572 1.00 85.94 86 MET A N 1
ATOM 717 C CA . MET A 1 86 ? -8.075 -1.446 18.699 1.00 85.94 86 MET A CA 1
ATOM 718 C C . MET A 1 86 ? -8.977 -2.560 18.153 1.00 85.94 86 MET A C 1
ATOM 720 O O . MET A 1 86 ? -8.498 -3.454 17.454 1.00 85.94 86 MET A O 1
ATOM 724 N N . LYS A 1 87 ? -10.292 -2.490 18.406 1.00 86.25 87 LYS A N 1
ATOM 725 C CA . LYS A 1 87 ? -11.270 -3.447 17.854 1.00 86.25 87 LYS A CA 1
ATOM 726 C C . LYS A 1 87 ? -11.351 -3.396 16.328 1.00 86.25 87 LYS A C 1
ATOM 728 O O . LYS A 1 87 ? -11.580 -4.430 15.706 1.00 86.25 87 LYS A O 1
ATOM 733 N N . LEU A 1 88 ? -11.156 -2.220 15.730 1.00 87.75 88 LEU A N 1
ATOM 734 C CA . LEU A 1 88 ? -11.145 -2.037 14.278 1.00 87.75 88 LEU A CA 1
ATOM 735 C C . LEU A 1 88 ? -9.790 -2.399 13.647 1.00 87.75 88 LEU A C 1
ATOM 737 O O . LEU A 1 88 ? -9.746 -2.802 12.485 1.00 87.75 88 LEU A O 1
ATOM 741 N N . ALA A 1 89 ? -8.692 -2.291 14.399 1.00 89.31 89 ALA A N 1
ATOM 742 C CA . ALA A 1 89 ? -7.344 -2.475 13.873 1.00 89.31 89 ALA A CA 1
ATOM 743 C C . ALA A 1 89 ? -7.092 -3.873 13.309 1.00 89.31 89 ALA A C 1
ATOM 745 O O . ALA A 1 89 ? -6.605 -4.006 12.187 1.00 89.31 89 ALA A O 1
ATOM 746 N N . VAL A 1 90 ? -7.484 -4.912 14.046 1.00 89.31 90 VAL A N 1
ATOM 747 C CA . VAL A 1 90 ? -7.306 -6.310 13.625 1.00 89.31 90 VAL A CA 1
ATOM 748 C C . VAL A 1 90 ? -8.065 -6.636 12.329 1.00 89.31 90 VAL A C 1
ATOM 750 O O . VAL A 1 90 ? -7.418 -7.066 11.369 1.00 89.31 90 VAL A O 1
ATOM 753 N N . PRO A 1 91 ? -9.396 -6.423 12.230 1.00 91.12 91 PRO A N 1
ATOM 754 C CA . PRO A 1 91 ? -10.118 -6.722 10.997 1.00 91.12 91 PRO A CA 1
ATOM 755 C C . PRO A 1 91 ? -9.665 -5.867 9.820 1.00 91.12 91 PRO A C 1
ATOM 757 O O . PRO A 1 91 ? -9.550 -6.380 8.707 1.00 91.12 91 PRO A O 1
ATOM 760 N N . ASN A 1 92 ? -9.367 -4.586 10.056 1.00 90.56 92 ASN A N 1
ATOM 761 C CA . ASN A 1 92 ? -8.864 -3.709 9.008 1.00 90.56 92 ASN A CA 1
ATOM 762 C C . ASN A 1 92 ? -7.526 -4.215 8.455 1.00 90.56 92 ASN A C 1
ATOM 764 O O . ASN A 1 92 ? -7.351 -4.308 7.242 1.00 90.56 92 ASN A O 1
ATOM 768 N N . HIS A 1 93 ? -6.598 -4.585 9.339 1.00 91.62 93 HIS A N 1
ATOM 769 C CA . HIS A 1 93 ? -5.301 -5.107 8.934 1.00 91.62 93 HIS A CA 1
ATOM 770 C C . HIS A 1 93 ? -5.430 -6.415 8.142 1.00 91.62 93 HIS A C 1
ATOM 772 O O . HIS A 1 93 ? -4.804 -6.562 7.092 1.00 91.62 93 HIS A O 1
ATOM 778 N N . LEU A 1 94 ? -6.290 -7.336 8.588 1.00 93.50 94 LEU A N 1
ATOM 779 C CA . LEU A 1 94 ? -6.557 -8.583 7.870 1.00 93.50 94 LEU A CA 1
ATOM 780 C C . LEU A 1 94 ? -7.101 -8.319 6.459 1.00 93.50 94 LEU A C 1
ATOM 782 O O . LEU A 1 94 ? -6.603 -8.891 5.488 1.00 93.50 94 LEU A O 1
ATOM 786 N N . ILE A 1 95 ? -8.092 -7.432 6.335 1.00 94.06 95 ILE A N 1
ATOM 787 C CA . ILE A 1 95 ? -8.656 -7.039 5.037 1.00 94.06 95 ILE A CA 1
ATOM 788 C C . ILE A 1 95 ? -7.579 -6.414 4.151 1.00 94.06 95 ILE A C 1
ATOM 790 O O . ILE A 1 95 ? -7.509 -6.740 2.968 1.00 94.06 95 ILE A O 1
ATOM 794 N N . TRP A 1 96 ? -6.713 -5.568 4.709 1.00 93.69 96 TRP A N 1
ATOM 795 C CA . TRP A 1 96 ? -5.626 -4.948 3.959 1.00 93.69 96 TRP A CA 1
ATOM 796 C C . TRP A 1 96 ? -4.610 -5.975 3.431 1.00 93.69 96 TRP A C 1
ATOM 798 O O . TRP A 1 96 ? -4.205 -5.887 2.272 1.00 93.69 96 TRP A O 1
ATOM 808 N N . LEU A 1 97 ? -4.249 -6.991 4.224 1.00 94.81 97 LEU A N 1
ATOM 809 C CA . LEU A 1 97 ? -3.374 -8.085 3.777 1.00 94.81 97 LEU A CA 1
ATOM 810 C C . LEU A 1 97 ? -4.017 -8.925 2.665 1.00 94.81 97 LEU A C 1
ATOM 812 O O . LEU A 1 97 ? -3.364 -9.254 1.669 1.00 94.81 97 LEU A O 1
ATOM 816 N N . LEU A 1 98 ? -5.304 -9.251 2.809 1.00 96.12 98 LEU A N 1
ATOM 817 C CA . LEU A 1 98 ? -6.059 -9.972 1.782 1.00 96.12 98 LEU A CA 1
ATOM 818 C C . LEU A 1 98 ? -6.167 -9.147 0.500 1.00 96.12 98 LEU A C 1
ATOM 820 O O . LEU A 1 98 ? -5.959 -9.681 -0.587 1.00 96.12 98 LEU A O 1
ATOM 824 N N . PHE A 1 99 ? -6.439 -7.848 0.622 1.00 95.06 99 PHE A N 1
ATOM 825 C CA . PHE A 1 99 ? -6.479 -6.910 -0.494 1.00 95.06 99 PHE A CA 1
ATOM 826 C C . PHE A 1 99 ? -5.125 -6.830 -1.201 1.00 95.06 99 PHE A C 1
ATOM 828 O O . PHE A 1 99 ? -5.068 -6.923 -2.429 1.00 95.06 99 PHE A O 1
ATOM 835 N N . PHE A 1 100 ? -4.033 -6.730 -0.437 1.00 94.94 100 PHE A N 1
ATOM 836 C CA . PHE A 1 100 ? -2.680 -6.730 -0.979 1.00 94.94 100 PHE A CA 1
ATOM 837 C C . PHE A 1 100 ? -2.436 -7.976 -1.839 1.00 94.94 100 PHE A C 1
ATOM 839 O O . PHE A 1 100 ? -2.040 -7.864 -3.000 1.00 94.94 100 PHE A O 1
ATOM 846 N N . TYR A 1 101 ? -2.731 -9.165 -1.310 1.00 95.94 101 TYR A N 1
ATOM 847 C CA . TYR A 1 101 ? -2.545 -10.409 -2.054 1.00 95.94 101 TYR A CA 1
ATOM 848 C C . TYR A 1 101 ? -3.512 -10.529 -3.244 1.00 95.94 101 TYR A C 1
ATOM 850 O O . TYR A 1 101 ? -3.117 -10.964 -4.330 1.00 95.94 101 TYR A O 1
ATOM 858 N N . ALA A 1 102 ? -4.773 -10.126 -3.085 1.00 96.94 102 ALA A N 1
ATOM 859 C CA . ALA A 1 102 ? -5.759 -10.165 -4.158 1.00 96.94 102 ALA A CA 1
ATOM 860 C C . ALA A 1 102 ? -5.318 -9.291 -5.338 1.00 96.94 102 ALA A C 1
ATOM 862 O O . ALA A 1 102 ? -5.283 -9.773 -6.465 1.00 96.94 102 ALA A O 1
ATOM 863 N N . ILE A 1 103 ? -4.905 -8.047 -5.098 1.00 94.62 103 ILE A N 1
ATOM 864 C CA . ILE A 1 103 ? -4.534 -7.110 -6.164 1.00 94.62 103 ILE A CA 1
ATOM 865 C C . ILE A 1 103 ? -3.114 -7.366 -6.674 1.00 94.62 103 ILE A C 1
ATOM 867 O O . ILE A 1 103 ? -2.937 -7.698 -7.847 1.00 94.62 103 ILE A O 1
ATOM 871 N N . PHE A 1 104 ? -2.099 -7.236 -5.814 1.00 94.25 104 PHE A N 1
ATOM 872 C CA . PHE A 1 104 ? -0.695 -7.225 -6.242 1.00 94.25 104 PHE A CA 1
ATOM 873 C C . PHE A 1 104 ? -0.171 -8.601 -6.622 1.00 94.25 104 PHE A C 1
ATOM 875 O O . PHE A 1 104 ? 0.685 -8.711 -7.500 1.00 94.25 104 PHE A O 1
ATOM 882 N N . HIS A 1 105 ? -0.672 -9.654 -5.975 1.00 94.94 105 HIS A N 1
ATOM 883 C CA . HIS A 1 105 ? -0.281 -11.010 -6.324 1.00 94.94 105 HIS A CA 1
ATOM 884 C C . HIS A 1 105 ? -1.224 -11.608 -7.363 1.00 94.94 105 HIS A C 1
ATOM 886 O O . HIS A 1 105 ? -0.772 -11.928 -8.458 1.00 94.94 105 HIS A O 1
ATOM 892 N N . SER A 1 106 ? -2.516 -11.753 -7.072 1.00 95.81 106 SER A N 1
ATOM 893 C CA . SER A 1 106 ? -3.423 -12.475 -7.976 1.00 95.81 106 SER A CA 1
ATOM 894 C C . SER A 1 106 ? -3.823 -11.630 -9.190 1.00 95.81 106 SER A C 1
ATOM 896 O O . SER A 1 106 ? -3.600 -12.059 -10.321 1.00 95.81 106 SER A O 1
ATOM 898 N N . GLY A 1 107 ? -4.328 -10.413 -8.982 1.00 95.81 107 GLY A N 1
ATOM 899 C CA . GLY A 1 107 ? -4.834 -9.525 -10.032 1.00 95.81 107 GLY A CA 1
ATOM 900 C C . GLY A 1 107 ? -3.768 -9.130 -11.053 1.00 95.81 107 GLY A C 1
ATOM 901 O O . GLY A 1 107 ? -3.936 -9.382 -12.247 1.00 95.81 107 GLY A O 1
ATOM 902 N N . LEU A 1 108 ? -2.627 -8.597 -10.602 1.00 95.62 108 LEU A N 1
ATOM 903 C CA . LEU A 1 108 ? -1.537 -8.216 -11.509 1.00 95.62 108 LEU A CA 1
ATOM 904 C C . LEU A 1 108 ? -0.947 -9.422 -12.254 1.00 95.62 108 LEU A C 1
ATOM 906 O O . LEU A 1 108 ? -0.597 -9.288 -13.424 1.00 95.62 108 LEU A O 1
ATOM 910 N N . ASN A 1 109 ? -0.888 -10.615 -11.645 1.00 95.50 109 ASN A N 1
ATOM 911 C CA . ASN A 1 109 ? -0.459 -11.819 -12.368 1.00 95.50 109 ASN A CA 1
ATOM 912 C C . ASN A 1 109 ? -1.487 -12.304 -13.395 1.00 95.50 109 ASN A C 1
ATOM 914 O O . ASN A 1 109 ? -1.073 -12.856 -14.414 1.00 95.50 109 ASN A O 1
ATOM 918 N N . VAL A 1 110 ? -2.792 -12.113 -13.163 1.00 95.88 110 VAL A N 1
ATOM 919 C CA . VAL A 1 110 ? -3.827 -12.380 -14.178 1.00 95.88 110 VAL A CA 1
ATOM 920 C C . VAL A 1 110 ? -3.611 -11.467 -15.380 1.00 95.88 110 VAL A C 1
ATOM 922 O O . VAL A 1 110 ? -3.474 -11.963 -16.498 1.00 95.88 110 VAL A O 1
ATOM 925 N N . VAL A 1 111 ? -3.500 -10.156 -15.146 1.00 95.62 111 VAL A N 1
ATOM 926 C CA . VAL A 1 111 ? -3.261 -9.164 -16.207 1.00 95.62 111 VAL A CA 1
ATOM 927 C C . VAL A 1 111 ? -1.955 -9.466 -16.947 1.00 95.62 111 VAL A C 1
ATOM 929 O O . VAL A 1 111 ? -1.937 -9.542 -18.175 1.00 95.62 111 VAL A O 1
ATOM 932 N N . ALA A 1 112 ? -0.874 -9.740 -16.211 1.00 94.31 112 ALA A N 1
ATOM 933 C CA . ALA A 1 112 ? 0.418 -10.086 -16.792 1.00 94.31 112 ALA A CA 1
ATOM 934 C C . ALA A 1 112 ? 0.367 -11.362 -17.638 1.00 94.31 112 ALA A C 1
ATOM 936 O O . ALA A 1 112 ? 0.980 -11.421 -18.698 1.00 94.31 112 ALA A O 1
ATOM 937 N N . GLU A 1 113 ? -0.347 -12.398 -17.198 1.00 95.25 113 GLU A N 1
ATOM 938 C CA . GLU A 1 113 ? -0.448 -13.649 -17.949 1.00 95.25 113 GLU A CA 1
ATOM 939 C C . GLU A 1 113 ? -1.280 -13.474 -19.229 1.00 95.25 113 GLU A C 1
ATOM 941 O O . GLU A 1 113 ? -0.873 -13.987 -20.271 1.00 95.25 113 GLU A O 1
ATOM 946 N N . ILE A 1 114 ? -2.385 -12.715 -19.180 1.00 94.94 114 ILE A N 1
ATOM 947 C CA . ILE A 1 114 ? -3.224 -12.405 -20.354 1.00 94.94 114 ILE A CA 1
ATOM 948 C C . ILE A 1 114 ? -2.419 -11.626 -21.401 1.00 94.94 114 ILE A C 1
ATOM 950 O O . ILE A 1 114 ? -2.435 -11.978 -22.580 1.00 94.94 114 ILE A O 1
ATOM 954 N N . LEU A 1 115 ? -1.656 -10.622 -20.965 1.00 92.56 115 LEU A N 1
ATOM 955 C CA . LEU A 1 115 ? -0.821 -9.791 -21.839 1.00 92.56 115 LEU A CA 1
ATOM 956 C C . LEU A 1 115 ? 0.526 -10.436 -22.193 1.00 92.56 115 LEU A C 1
ATOM 958 O O . LEU A 1 115 ? 1.326 -9.841 -22.908 1.00 92.56 115 LEU A O 1
ATOM 962 N N . LYS A 1 116 ? 0.804 -11.650 -21.699 1.00 92.50 116 LYS A N 1
ATOM 963 C CA . LYS A 1 116 ? 2.109 -12.322 -21.807 1.00 92.50 116 LYS A CA 1
ATOM 964 C C . LYS A 1 116 ? 3.276 -11.483 -21.266 1.00 92.50 116 LYS A C 1
ATOM 966 O O . LYS A 1 116 ? 4.415 -11.691 -21.670 1.00 92.50 116 LYS A O 1
ATOM 971 N N . PHE A 1 117 ? 3.034 -10.593 -20.313 1.00 92.69 117 PHE A N 1
ATOM 972 C CA . PHE A 1 117 ? 4.054 -9.777 -19.667 1.00 92.69 117 PHE A CA 1
ATOM 973 C C . PHE A 1 117 ? 5.003 -10.639 -18.810 1.00 92.69 117 PHE A C 1
ATOM 975 O O . PHE A 1 117 ? 4.579 -11.478 -18.002 1.00 92.69 117 PHE A O 1
ATOM 982 N N . GLY A 1 118 ? 6.305 -10.485 -19.051 1.00 88.31 118 GLY A N 1
ATOM 983 C CA . GLY A 1 118 ? 7.375 -11.284 -18.452 1.00 88.31 118 GLY A CA 1
ATOM 984 C C . GLY A 1 118 ? 7.849 -10.772 -17.095 1.00 88.31 118 GLY A C 1
ATOM 985 O O . GLY A 1 118 ? 8.159 -11.585 -16.227 1.00 88.31 118 GLY A O 1
ATOM 986 N N . ASP A 1 119 ? 7.859 -9.454 -16.880 1.00 89.75 119 ASP A N 1
ATOM 987 C CA . ASP A 1 119 ? 8.284 -8.882 -15.602 1.00 89.75 119 ASP A CA 1
ATOM 988 C C . ASP A 1 119 ? 7.156 -8.974 -14.569 1.00 89.75 119 ASP A C 1
ATOM 990 O O . ASP A 1 119 ? 6.161 -8.262 -14.617 1.00 89.75 119 ASP A O 1
ATOM 994 N N . ARG A 1 120 ? 7.296 -9.892 -13.616 1.00 89.50 120 ARG A N 1
ATOM 995 C CA . ARG A 1 120 ? 6.271 -10.153 -12.590 1.00 89.50 120 ARG A CA 1
ATOM 996 C C . ARG A 1 120 ? 6.703 -9.712 -11.205 1.00 89.50 120 ARG A C 1
ATOM 998 O O . ARG A 1 120 ? 6.150 -10.160 -10.201 1.00 89.50 120 ARG A O 1
ATOM 1005 N N . THR A 1 121 ? 7.710 -8.848 -11.135 1.00 92.31 121 THR A N 1
ATOM 1006 C CA . THR A 1 121 ? 8.233 -8.333 -9.870 1.00 92.31 121 THR A CA 1
ATOM 1007 C C . THR A 1 121 ? 7.402 -7.147 -9.377 1.00 92.31 121 THR A C 1
ATOM 1009 O O . THR A 1 121 ? 7.858 -6.007 -9.353 1.00 92.31 121 THR A O 1
ATOM 1012 N N . PHE A 1 122 ? 6.153 -7.414 -8.982 1.00 93.44 122 PHE A N 1
ATOM 1013 C CA . PHE A 1 122 ? 5.221 -6.380 -8.507 1.00 93.44 122 PHE A CA 1
ATOM 1014 C C . PHE A 1 122 ? 5.494 -5.921 -7.070 1.00 93.44 122 PHE A C 1
ATOM 1016 O O . PHE A 1 122 ? 5.211 -4.777 -6.719 1.00 93.44 122 PHE A O 1
ATOM 1023 N N . TYR A 1 123 ? 6.063 -6.799 -6.248 1.00 94.94 123 TYR A N 1
ATOM 1024 C CA . TYR A 1 123 ? 6.431 -6.535 -4.861 1.00 94.94 123 TYR A CA 1
ATOM 1025 C C . TYR A 1 123 ? 7.623 -7.414 -4.449 1.00 94.94 123 TYR A C 1
ATOM 1027 O O . TYR A 1 123 ? 7.978 -8.368 -5.149 1.00 94.94 123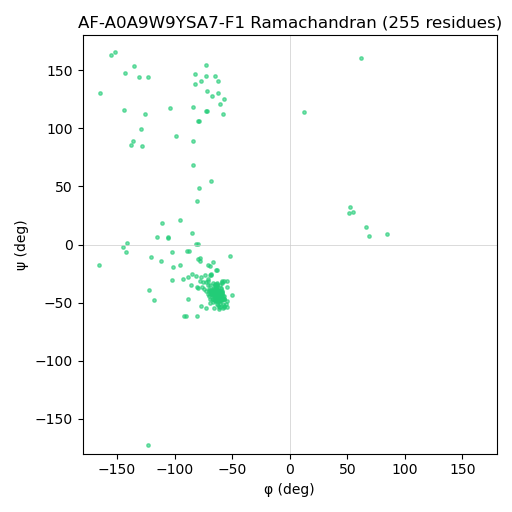 TYR A O 1
ATOM 1035 N N . ARG A 1 124 ? 8.250 -7.076 -3.323 1.00 94.44 124 ARG A N 1
ATOM 1036 C CA . ARG A 1 124 ? 9.346 -7.819 -2.674 1.00 94.44 124 ARG A CA 1
ATOM 1037 C C . ARG A 1 124 ? 8.962 -8.171 -1.235 1.00 94.44 124 ARG A C 1
ATOM 1039 O O . ARG A 1 124 ? 7.817 -7.974 -0.842 1.00 94.44 124 ARG A O 1
ATOM 1046 N N . ASP A 1 125 ? 9.891 -8.705 -0.460 1.00 93.56 125 ASP A N 1
ATOM 1047 C CA . ASP A 1 125 ? 9.765 -9.124 0.941 1.00 93.56 125 ASP A CA 1
ATOM 1048 C C . ASP A 1 125 ? 9.574 -7.952 1.925 1.00 93.56 125 ASP A C 1
ATOM 1050 O O . ASP A 1 125 ? 10.276 -7.800 2.921 1.00 93.56 125 ASP A O 1
ATOM 1054 N N . TRP A 1 126 ? 8.565 -7.116 1.669 1.00 93.69 126 TRP A N 1
ATOM 1055 C CA . TRP A 1 126 ? 8.223 -5.945 2.478 1.00 93.69 126 TRP A CA 1
ATOM 1056 C C . TRP A 1 126 ? 7.792 -6.302 3.908 1.00 93.69 126 TRP A C 1
ATOM 1058 O O . TRP A 1 126 ? 7.890 -5.457 4.793 1.00 93.69 126 TRP A O 1
ATOM 1068 N N . TRP A 1 127 ? 7.348 -7.537 4.161 1.00 92.81 127 TRP A N 1
ATOM 1069 C CA . TRP A 1 127 ? 6.981 -8.017 5.500 1.00 92.81 127 TRP A CA 1
ATOM 1070 C C . TRP A 1 127 ? 8.191 -8.155 6.435 1.00 92.81 127 TRP A C 1
ATOM 1072 O O . TRP A 1 127 ? 8.048 -8.004 7.646 1.00 92.81 127 TRP A O 1
ATOM 1082 N N . ASN A 1 128 ? 9.388 -8.367 5.879 1.00 92.56 128 ASN A N 1
ATOM 1083 C CA . ASN A 1 128 ? 10.654 -8.426 6.615 1.00 92.56 128 ASN A CA 1
ATOM 1084 C C . ASN A 1 128 ? 11.380 -7.069 6.624 1.00 92.56 128 ASN A C 1
ATOM 1086 O O . ASN A 1 128 ? 12.593 -7.007 6.818 1.00 92.56 128 ASN A O 1
ATOM 1090 N N . ALA A 1 129 ? 10.661 -5.965 6.390 1.00 90.56 129 ALA A N 1
ATOM 1091 C CA . ALA A 1 129 ? 11.262 -4.642 6.328 1.00 90.56 129 ALA A CA 1
ATOM 1092 C C . ALA A 1 129 ? 11.941 -4.267 7.660 1.00 90.56 129 ALA A C 1
ATOM 1094 O O . ALA A 1 129 ? 11.247 -4.178 8.674 1.00 90.56 129 ALA A O 1
ATOM 1095 N N . PRO A 1 130 ? 13.257 -3.975 7.678 1.00 89.31 130 PRO A N 1
ATOM 1096 C CA . PRO A 1 130 ? 13.953 -3.547 8.894 1.00 89.31 130 PRO A CA 1
ATOM 1097 C C . PRO A 1 130 ? 13.681 -2.076 9.237 1.00 89.31 130 PRO A C 1
ATOM 1099 O O . PRO A 1 130 ? 14.012 -1.609 10.319 1.00 89.31 130 PRO A O 1
ATOM 1102 N N . ASN A 1 131 ? 13.125 -1.307 8.298 1.00 89.31 131 ASN A N 1
ATOM 1103 C CA . ASN A 1 131 ? 12.758 0.087 8.495 1.00 89.31 131 ASN A CA 1
ATOM 1104 C C . ASN A 1 131 ? 11.635 0.504 7.535 1.00 89.31 131 ASN A C 1
ATOM 1106 O O . ASN A 1 131 ? 11.396 -0.128 6.504 1.00 89.31 131 ASN A O 1
ATOM 1110 N N . VAL A 1 132 ? 10.992 1.628 7.857 1.00 88.12 132 VAL A N 1
ATOM 1111 C CA . VAL A 1 132 ? 9.874 2.207 7.088 1.00 88.12 132 VAL A CA 1
ATOM 1112 C C . VAL A 1 132 ? 10.265 2.521 5.637 1.00 88.12 132 VAL A C 1
ATOM 1114 O O . VAL A 1 132 ? 9.456 2.368 4.726 1.00 88.12 132 VAL A O 1
ATOM 1117 N N . GLY A 1 133 ? 11.522 2.907 5.393 1.00 87.62 133 GLY A N 1
ATOM 1118 C CA . GLY A 1 133 ? 12.009 3.211 4.047 1.00 87.62 133 GLY A CA 1
ATOM 1119 C C . GLY A 1 133 ? 12.032 1.970 3.156 1.00 87.62 133 GLY A C 1
ATOM 1120 O O . GLY A 1 133 ? 11.554 2.015 2.027 1.00 87.62 133 GLY A O 1
ATOM 1121 N N . TYR A 1 134 ? 12.519 0.844 3.681 1.00 90.56 134 TYR A N 1
ATOM 1122 C CA . TYR A 1 134 ? 12.514 -0.433 2.971 1.00 90.56 134 TYR A CA 1
ATOM 1123 C C . TYR A 1 134 ? 11.086 -0.891 2.645 1.00 90.56 134 TYR A C 1
ATOM 1125 O O . TYR A 1 134 ? 10.833 -1.344 1.530 1.00 90.56 134 TYR A O 1
ATOM 1133 N N . PHE A 1 135 ? 10.141 -0.731 3.575 1.00 92.00 135 PHE A N 1
ATOM 1134 C CA . PHE A 1 135 ? 8.732 -1.057 3.335 1.00 92.00 135 PHE A CA 1
ATOM 1135 C C . PHE A 1 135 ? 8.165 -0.292 2.124 1.00 92.00 135 PHE A C 1
ATOM 1137 O O . PHE A 1 135 ? 7.703 -0.910 1.160 1.00 92.00 135 PHE A O 1
ATOM 1144 N N . TRP A 1 136 ? 8.293 1.042 2.107 1.00 89.25 136 TRP A N 1
ATOM 1145 C CA . TRP A 1 136 ? 7.747 1.886 1.033 1.00 89.25 136 TRP A CA 1
ATOM 1146 C C . TRP A 1 136 ? 8.374 1.638 -0.348 1.00 89.25 136 TRP A C 1
ATOM 1148 O O . TRP A 1 136 ? 7.742 1.922 -1.365 1.00 89.25 136 TRP A O 1
ATOM 1158 N N . GLN A 1 137 ? 9.585 1.082 -0.408 1.00 89.88 137 GLN A N 1
ATOM 1159 C CA . GLN A 1 137 ? 10.264 0.750 -1.667 1.00 89.88 137 GLN A CA 1
ATOM 1160 C C . GLN A 1 137 ? 9.861 -0.620 -2.231 1.00 89.88 137 GLN A C 1
ATOM 1162 O O . GLN A 1 137 ? 9.958 -0.839 -3.440 1.00 89.88 137 GLN A O 1
ATOM 1167 N N . ASN A 1 138 ? 9.423 -1.543 -1.371 1.00 92.56 138 ASN A N 1
ATOM 1168 C CA . ASN A 1 138 ? 9.250 -2.954 -1.724 1.00 92.56 138 ASN A CA 1
ATOM 1169 C C . ASN A 1 138 ? 7.786 -3.418 -1.754 1.00 92.56 138 ASN A C 1
ATOM 1171 O O . ASN A 1 138 ? 7.514 -4.483 -2.309 1.00 92.56 138 ASN A O 1
ATOM 1175 N N . TRP A 1 139 ? 6.843 -2.643 -1.205 1.00 91.31 139 TRP A N 1
ATOM 1176 C CA . TRP A 1 139 ? 5.423 -3.019 -1.200 1.00 91.31 139 TRP A CA 1
ATOM 1177 C C . TRP A 1 139 ? 4.783 -2.949 -2.600 1.00 91.31 139 TRP A C 1
ATOM 1179 O O . TRP A 1 139 ? 4.091 -3.875 -3.005 1.00 91.31 139 TRP A O 1
ATOM 1189 N N . ASN A 1 140 ? 5.048 -1.879 -3.360 1.00 92.50 140 ASN A N 1
ATOM 1190 C CA . ASN A 1 140 ? 4.487 -1.624 -4.689 1.00 92.50 140 ASN A CA 1
ATOM 1191 C C . ASN A 1 140 ? 5.595 -1.140 -5.625 1.00 92.50 140 ASN A C 1
ATOM 1193 O O . ASN A 1 140 ? 5.878 0.056 -5.753 1.00 92.50 140 ASN A O 1
ATOM 1197 N N . ILE A 1 141 ? 6.245 -2.105 -6.268 1.00 91.56 141 ILE A N 1
ATOM 1198 C CA . ILE A 1 141 ? 7.394 -1.860 -7.135 1.00 91.56 141 ILE A CA 1
ATOM 1199 C C . ILE A 1 141 ? 7.021 -1.034 -8.373 1.00 91.56 141 ILE A C 1
ATOM 1201 O O . ILE A 1 141 ? 7.802 -0.136 -8.692 1.00 91.56 141 ILE A O 1
ATOM 1205 N N . PRO A 1 142 ? 5.879 -1.247 -9.063 1.00 91.44 142 PRO A N 1
ATOM 1206 C CA . PRO A 1 142 ? 5.491 -0.409 -10.198 1.00 91.44 142 PRO A CA 1
ATOM 1207 C C . PRO A 1 142 ? 5.452 1.086 -9.860 1.00 91.44 142 PRO A C 1
ATOM 1209 O O . PRO A 1 142 ? 6.077 1.889 -10.555 1.00 91.44 142 PRO A O 1
ATOM 1212 N N . VAL A 1 143 ? 4.798 1.456 -8.753 1.00 88.75 143 VAL A N 1
ATOM 1213 C CA . VAL A 1 143 ? 4.730 2.856 -8.296 1.00 88.75 143 VAL A CA 1
ATOM 1214 C C . VAL A 1 143 ? 6.093 3.346 -7.827 1.00 88.75 143 VAL A C 1
ATOM 1216 O O . VAL A 1 143 ? 6.494 4.458 -8.165 1.00 88.75 143 VAL A O 1
ATOM 1219 N N . HIS A 1 144 ? 6.848 2.517 -7.103 1.00 86.88 144 HIS A N 1
ATOM 1220 C CA . HIS A 1 144 ? 8.182 2.892 -6.649 1.00 86.88 144 HIS A CA 1
ATOM 1221 C C . HIS A 1 144 ? 9.145 3.158 -7.820 1.00 86.88 144 HIS A C 1
ATOM 1223 O O . HIS A 1 144 ? 9.865 4.158 -7.811 1.00 86.88 144 HIS A O 1
ATOM 1229 N N . ARG A 1 145 ? 9.148 2.306 -8.854 1.00 86.38 145 ARG A N 1
ATOM 1230 C CA . ARG A 1 145 ? 9.961 2.497 -10.067 1.00 86.38 145 ARG A CA 1
ATOM 1231 C C . ARG A 1 145 ? 9.544 3.752 -10.823 1.00 86.38 145 ARG A C 1
ATOM 1233 O O . ARG A 1 145 ? 10.423 4.500 -11.249 1.00 86.38 145 ARG A O 1
ATOM 1240 N N . TRP A 1 146 ? 8.240 4.003 -10.942 1.00 86.75 146 TRP A N 1
ATOM 1241 C CA . TRP A 1 146 ? 7.719 5.227 -11.546 1.00 86.75 146 TRP A CA 1
ATOM 1242 C C . TRP A 1 146 ? 8.180 6.465 -10.775 1.00 86.75 146 TRP A C 1
ATOM 1244 O O . TRP A 1 146 ? 8.818 7.343 -11.352 1.00 86.75 146 TRP A O 1
ATOM 1254 N N . ALA A 1 147 ? 7.991 6.491 -9.455 1.00 81.81 147 ALA A N 1
ATOM 1255 C CA . ALA A 1 147 ? 8.439 7.597 -8.615 1.00 81.81 147 ALA A CA 1
ATOM 1256 C C . ALA A 1 147 ? 9.958 7.797 -8.721 1.00 81.81 147 ALA A C 1
ATOM 1258 O O . ALA A 1 147 ? 10.442 8.922 -8.829 1.00 81.81 147 ALA A O 1
ATOM 1259 N N . ARG A 1 148 ? 10.736 6.710 -8.778 1.00 76.25 148 ARG A N 1
ATOM 1260 C CA . ARG A 1 148 ? 12.186 6.805 -8.966 1.00 76.25 148 ARG A CA 1
ATOM 1261 C C . ARG A 1 148 ? 12.588 7.400 -10.309 1.00 76.25 148 ARG A C 1
ATOM 1263 O O . ARG A 1 148 ? 13.519 8.201 -10.344 1.00 76.25 148 ARG A O 1
ATOM 1270 N N . ARG A 1 149 ? 11.910 7.001 -11.386 1.00 72.12 149 ARG A N 1
ATOM 1271 C CA . ARG A 1 149 ? 12.245 7.395 -12.759 1.00 72.12 149 ARG A CA 1
ATOM 1272 C C . ARG A 1 149 ? 11.751 8.796 -13.112 1.00 72.12 149 ARG A C 1
ATOM 1274 O O . ARG A 1 149 ? 12.462 9.503 -13.813 1.00 72.12 149 ARG A O 1
ATOM 1281 N N . PHE A 1 150 ? 10.574 9.183 -12.627 1.00 67.62 150 PHE A N 1
ATOM 1282 C CA . PHE A 1 150 ? 9.923 10.446 -12.987 1.00 67.62 150 PHE A CA 1
ATOM 1283 C C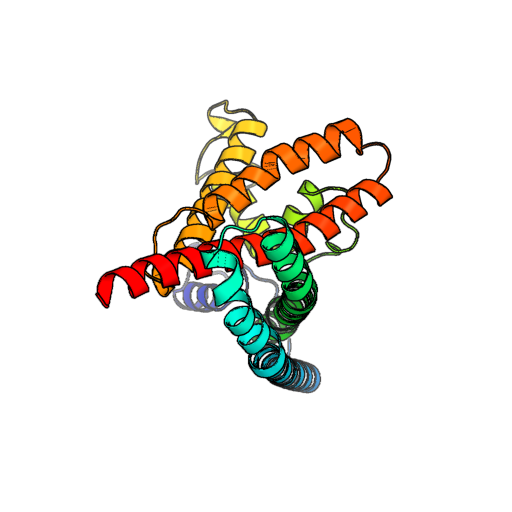 . PHE A 1 150 ? 10.070 11.546 -11.928 1.00 67.62 150 PHE A C 1
ATOM 1285 O O . PHE A 1 150 ? 9.907 12.715 -12.260 1.00 67.62 150 PHE A O 1
ATOM 1292 N N . VAL A 1 151 ? 10.394 11.202 -10.674 1.00 61.03 151 VAL A N 1
ATOM 1293 C CA . VAL A 1 151 ? 10.500 12.176 -9.570 1.00 61.03 151 VAL A CA 1
ATOM 1294 C C . VAL A 1 151 ? 11.886 12.166 -8.906 1.00 61.03 151 VAL A C 1
ATOM 1296 O O . VAL A 1 151 ? 12.401 13.230 -8.573 1.00 61.03 151 VAL A O 1
ATOM 1299 N N . PHE A 1 152 ? 12.518 10.994 -8.718 1.00 54.22 152 PHE A N 1
ATOM 1300 C CA . PHE A 1 152 ? 13.696 10.856 -7.844 1.00 54.22 152 PHE A CA 1
ATOM 1301 C C . PHE A 1 152 ? 15.075 11.053 -8.500 1.00 54.22 152 PHE A C 1
ATOM 1303 O O . PHE A 1 152 ? 15.819 11.899 -8.018 1.00 54.22 152 PHE A O 1
ATOM 1310 N N . CYS A 1 153 ? 15.515 10.256 -9.493 1.00 48.91 153 CYS A N 1
ATOM 1311 C CA . CYS A 1 153 ? 16.939 10.280 -9.897 1.00 48.91 153 CYS A CA 1
ATOM 1312 C C . CYS A 1 153 ? 17.299 9.617 -11.255 1.00 48.91 153 CYS A C 1
ATOM 1314 O O . CYS A 1 153 ? 16.970 8.457 -11.498 1.00 48.91 153 CYS A O 1
ATOM 1316 N N . HIS A 1 154 ? 18.049 10.367 -12.083 1.00 52.00 154 HIS A N 1
ATOM 1317 C CA . HIS A 1 154 ? 19.306 10.034 -12.796 1.00 52.00 154 HIS A CA 1
ATOM 1318 C C . HIS A 1 154 ? 19.747 8.551 -12.829 1.00 52.00 154 HIS A C 1
ATOM 1320 O O . HIS A 1 154 ? 20.173 8.039 -11.801 1.00 52.00 154 HIS A O 1
ATOM 1326 N N . TYR A 1 155 ? 19.756 7.912 -14.018 1.00 41.47 155 TYR A N 1
ATOM 1327 C CA . TYR A 1 155 ? 20.941 7.145 -14.474 1.00 41.47 155 TYR A CA 1
ATOM 1328 C C . TYR A 1 155 ? 20.970 6.751 -15.974 1.00 41.47 155 TYR A C 1
ATOM 1330 O O . TYR A 1 155 ? 22.058 6.486 -16.457 1.00 41.47 155 TYR A O 1
ATOM 1338 N N . TYR A 1 156 ? 19.873 6.752 -16.761 1.00 38.69 156 TYR A N 1
ATOM 1339 C CA . TYR A 1 156 ? 19.983 6.257 -18.163 1.00 38.69 156 TYR A CA 1
ATOM 1340 C C . TYR A 1 156 ? 19.214 6.955 -19.296 1.00 38.69 156 TYR A C 1
ATOM 1342 O O . TYR A 1 156 ? 19.373 6.548 -20.441 1.00 38.69 156 TYR A O 1
ATOM 1350 N N . THR A 1 157 ? 18.447 8.024 -19.076 1.00 35.38 157 THR A N 1
ATOM 1351 C CA . THR A 1 157 ? 17.791 8.716 -20.208 1.00 35.38 157 THR A CA 1
ATOM 1352 C C . THR A 1 157 ? 17.746 10.223 -20.003 1.00 35.38 157 THR A C 1
ATOM 1354 O O . THR A 1 157 ? 17.132 10.734 -19.071 1.00 35.38 157 THR A O 1
ATOM 1357 N N . ALA A 1 158 ? 18.441 10.927 -20.888 1.00 39.62 158 ALA A N 1
ATOM 1358 C CA . ALA A 1 158 ? 18.800 12.332 -20.818 1.00 39.62 158 ALA A CA 1
ATOM 1359 C C . ALA A 1 158 ? 17.691 13.323 -21.244 1.00 39.62 158 ALA A C 1
ATOM 1361 O O . ALA A 1 158 ? 18.019 14.330 -21.862 1.00 39.62 158 ALA A O 1
ATOM 1362 N N . SER A 1 159 ? 16.399 13.107 -20.948 1.00 39.16 159 SER A N 1
ATOM 1363 C CA . SER A 1 159 ? 15.373 14.046 -21.468 1.00 39.16 159 SER A CA 1
ATOM 1364 C C . SER A 1 159 ? 14.133 14.391 -20.637 1.00 39.16 159 SER A C 1
ATOM 1366 O O . SER A 1 159 ? 13.412 15.275 -21.074 1.00 39.16 159 SER A O 1
ATOM 1368 N N . LEU A 1 160 ? 13.871 13.848 -19.440 1.00 41.25 160 LEU A N 1
ATOM 1369 C CA . LEU A 1 160 ? 12.723 14.332 -18.641 1.00 41.25 160 LEU A CA 1
ATOM 1370 C C . LEU A 1 160 ? 13.033 14.499 -17.131 1.00 41.25 160 LEU A C 1
ATOM 1372 O O . LEU A 1 160 ? 12.755 13.604 -16.346 1.00 41.25 160 LEU A O 1
ATOM 1376 N N . TYR A 1 161 ? 13.585 15.684 -16.789 1.00 50.03 161 TYR A N 1
ATOM 1377 C CA . TYR A 1 161 ? 13.473 16.492 -15.538 1.00 50.03 161 T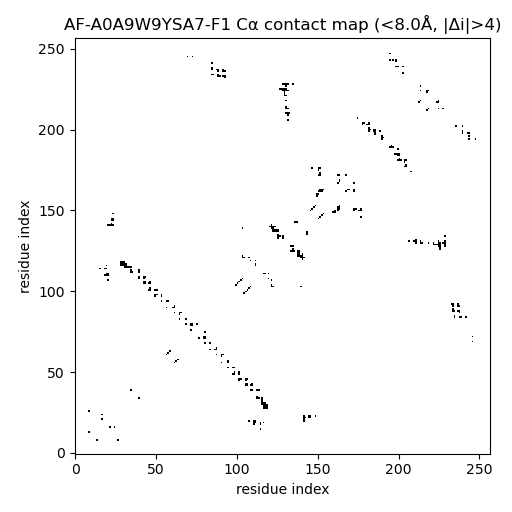YR A CA 1
ATOM 1378 C C . TYR A 1 161 ? 13.972 15.939 -14.151 1.00 50.03 161 TYR A C 1
ATOM 1380 O O . TYR A 1 161 ? 14.182 14.742 -13.997 1.00 50.03 161 TYR A O 1
ATOM 1388 N N . PRO A 1 162 ? 14.231 16.782 -13.104 1.00 51.88 162 PRO A N 1
ATOM 1389 C CA . PRO A 1 162 ? 15.353 17.743 -13.014 1.00 51.88 162 PRO A CA 1
ATOM 1390 C C . PRO A 1 162 ? 16.015 17.914 -11.609 1.00 51.88 162 PRO A C 1
ATOM 1392 O O . PRO A 1 162 ? 17.009 18.622 -11.509 1.00 51.88 162 PRO A O 1
ATOM 1395 N N . MET A 1 163 ? 15.517 17.327 -10.509 1.00 50.25 163 MET A N 1
ATOM 1396 C CA . MET A 1 163 ? 15.808 17.847 -9.153 1.00 50.25 163 MET A CA 1
ATOM 1397 C C . MET A 1 163 ? 17.285 17.718 -8.737 1.00 50.25 163 MET A C 1
ATOM 1399 O O . MET A 1 163 ? 17.908 18.700 -8.352 1.00 50.25 163 MET A O 1
ATOM 1403 N N . LEU A 1 164 ? 17.909 16.549 -8.886 1.00 50.19 164 LEU A N 1
ATOM 1404 C CA . LEU A 1 164 ? 19.332 16.394 -8.535 1.00 50.19 164 LEU A CA 1
ATOM 1405 C C . LEU A 1 164 ? 20.283 17.062 -9.543 1.00 50.19 164 LEU A C 1
ATOM 1407 O O . LEU A 1 164 ? 21.369 17.486 -9.162 1.00 50.19 164 LEU A O 1
ATOM 1411 N N . LYS A 1 165 ? 19.871 17.224 -10.811 1.00 48.72 165 LYS A N 1
ATOM 1412 C CA . LYS A 1 165 ? 20.634 18.008 -11.805 1.00 48.72 165 LYS A CA 1
ATOM 1413 C C . LYS A 1 165 ? 20.577 19.513 -11.523 1.00 48.72 165 LYS A C 1
ATOM 1415 O O . LYS A 1 165 ? 21.529 20.213 -11.838 1.00 48.72 165 LYS A O 1
ATOM 1420 N N . SER A 1 166 ? 19.495 19.990 -10.914 1.00 54.62 166 SER A N 1
ATOM 1421 C CA . SER A 1 166 ? 19.321 21.376 -10.466 1.00 54.62 166 SER A CA 1
ATOM 1422 C C . SER A 1 166 ? 19.926 21.651 -9.079 1.00 54.62 166 SER A C 1
ATOM 1424 O O . SER A 1 166 ? 19.687 22.716 -8.522 1.00 54.62 166 SER A O 1
ATOM 1426 N N . GLY A 1 167 ? 20.701 20.714 -8.513 1.00 62.06 167 GLY A N 1
ATOM 1427 C CA . GLY A 1 167 ? 21.419 20.902 -7.246 1.00 62.06 167 GLY A CA 1
ATOM 1428 C C . GLY A 1 167 ? 20.605 20.635 -5.973 1.00 62.06 167 GLY A C 1
ATOM 1429 O O . GLY A 1 167 ? 21.095 20.912 -4.880 1.00 62.06 167 GLY A O 1
ATOM 1430 N N . TYR A 1 168 ? 19.388 20.087 -6.074 1.00 63.09 168 TYR A N 1
ATOM 1431 C CA . TYR A 1 168 ? 18.587 19.736 -4.896 1.00 63.09 168 TYR A CA 1
ATOM 1432 C C . TYR A 1 168 ? 19.141 18.494 -4.183 1.00 63.09 168 TYR A C 1
ATOM 1434 O O . TYR A 1 168 ? 19.626 17.549 -4.811 1.00 63.09 168 TYR A O 1
ATOM 1442 N N . SER A 1 169 ? 19.039 18.475 -2.854 1.00 69.38 169 SER A N 1
ATOM 1443 C CA . SER A 1 169 ? 19.546 17.379 -2.026 1.00 69.38 169 SER A CA 1
ATOM 1444 C C . SER A 1 169 ? 18.680 16.118 -2.138 1.00 69.38 169 SER A C 1
ATOM 1446 O O . SER A 1 169 ? 17.473 16.172 -2.385 1.00 69.38 169 SER A O 1
ATOM 1448 N N . SER A 1 170 ? 19.282 14.953 -1.877 1.00 68.00 170 SER A N 1
ATOM 1449 C CA . SER A 1 170 ? 18.569 13.663 -1.849 1.00 68.00 170 SER A CA 1
ATOM 1450 C C . SER A 1 170 ? 17.367 13.669 -0.891 1.00 68.00 170 SER A C 1
ATOM 1452 O O . SER A 1 170 ? 16.354 13.032 -1.161 1.00 68.00 170 SER A O 1
ATOM 1454 N N . ILE A 1 171 ? 17.435 14.431 0.205 1.00 70.81 171 ILE A N 1
ATOM 1455 C CA . ILE A 1 171 ? 16.335 14.561 1.172 1.00 70.81 171 ILE A CA 1
ATOM 1456 C C . ILE A 1 171 ? 15.169 15.360 0.575 1.00 70.81 171 ILE A C 1
ATOM 1458 O O . ILE A 1 171 ? 14.019 14.953 0.722 1.00 70.81 171 ILE A O 1
ATOM 1462 N N . GLN A 1 172 ? 15.448 16.452 -0.144 1.00 71.56 172 GLN A N 1
ATOM 1463 C CA . GLN A 1 172 ? 14.412 17.260 -0.800 1.00 71.56 172 GLN A CA 1
ATOM 1464 C C . GLN A 1 172 ? 13.637 16.442 -1.841 1.00 71.56 172 GLN A C 1
ATOM 1466 O O . GLN A 1 172 ? 12.411 16.514 -1.887 1.00 71.56 172 GLN A O 1
ATOM 1471 N N . ALA A 1 173 ? 14.330 15.603 -2.617 1.00 71.38 173 ALA A N 1
ATOM 1472 C CA . ALA A 1 173 ? 13.686 14.690 -3.562 1.00 71.38 173 ALA A CA 1
ATOM 1473 C C . ALA A 1 173 ? 12.807 13.639 -2.856 1.00 71.38 173 ALA A C 1
ATOM 1475 O O . ALA A 1 173 ? 11.716 13.328 -3.332 1.00 71.38 173 ALA A O 1
ATOM 1476 N N . GLN A 1 174 ? 13.238 13.114 -1.700 1.00 74.25 174 GLN A N 1
ATOM 1477 C CA . GLN A 1 174 ? 12.439 12.149 -0.926 1.00 74.25 174 GLN A CA 1
ATOM 1478 C C . GLN A 1 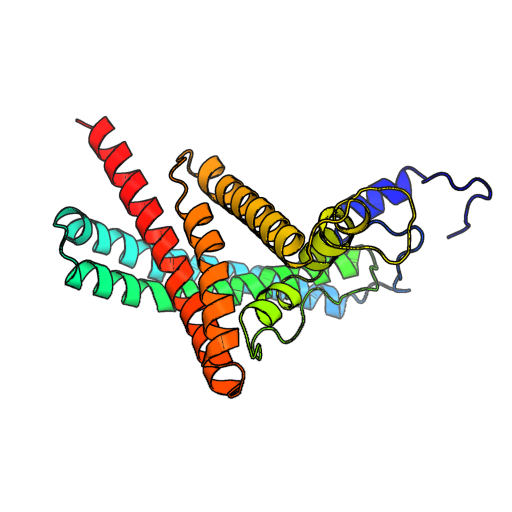174 ? 11.160 12.804 -0.412 1.00 74.25 174 GLN A C 1
ATOM 1480 O O . GLN A 1 174 ? 10.076 12.257 -0.597 1.00 74.25 174 GLN A O 1
ATOM 1485 N N . ILE A 1 175 ? 11.277 14.000 0.167 1.00 76.94 175 ILE A N 1
ATOM 1486 C CA . ILE A 1 175 ? 10.131 14.765 0.664 1.00 76.94 175 ILE A CA 1
ATOM 1487 C C . ILE A 1 175 ? 9.155 15.074 -0.478 1.00 76.94 175 ILE A C 1
ATOM 1489 O O . ILE A 1 175 ? 7.958 14.873 -0.307 1.00 76.94 175 ILE A O 1
ATOM 1493 N N . ALA A 1 176 ? 9.640 15.475 -1.658 1.00 81.12 176 ALA A N 1
ATOM 1494 C CA . ALA A 1 176 ? 8.784 15.744 -2.815 1.00 81.12 176 ALA A CA 1
ATOM 1495 C C . ALA A 1 176 ? 7.995 14.504 -3.278 1.00 81.12 176 ALA A C 1
ATOM 1497 O O . ALA A 1 176 ? 6.789 14.597 -3.508 1.00 81.12 176 ALA A O 1
ATOM 1498 N N . VAL A 1 177 ? 8.638 13.329 -3.352 1.00 81.25 177 VAL A N 1
ATOM 1499 C CA . VAL A 1 177 ? 7.953 12.058 -3.664 1.00 81.25 177 VAL A CA 1
ATOM 1500 C C . VAL A 1 177 ? 6.889 11.733 -2.617 1.00 81.25 177 VAL A C 1
ATOM 1502 O O . VAL A 1 177 ? 5.779 11.335 -2.971 1.00 81.25 177 VAL A O 1
ATOM 1505 N N . PHE A 1 178 ? 7.208 11.909 -1.332 1.00 83.50 178 PHE A N 1
ATOM 1506 C CA . PHE A 1 178 ? 6.263 11.652 -0.246 1.00 83.50 178 PHE A CA 1
ATOM 1507 C C . PHE A 1 178 ? 5.079 12.623 -0.261 1.00 83.50 178 PHE A C 1
ATOM 1509 O O . PHE A 1 178 ? 3.950 12.177 -0.085 1.00 83.50 178 PHE A O 1
ATOM 1516 N N . LEU A 1 179 ? 5.302 13.912 -0.529 1.00 86.19 179 LEU A N 1
ATOM 1517 C CA . LEU A 1 179 ? 4.234 14.911 -0.655 1.00 86.19 179 LEU A CA 1
ATOM 1518 C C . LEU A 1 179 ? 3.316 14.614 -1.843 1.00 86.19 179 LEU A C 1
ATOM 1520 O O . LEU A 1 179 ? 2.095 14.646 -1.699 1.00 86.19 179 LEU A O 1
ATOM 1524 N N . LEU A 1 180 ? 3.893 14.269 -2.998 1.00 87.25 180 LEU A N 1
ATOM 1525 C CA . LEU A 1 180 ? 3.120 13.869 -4.172 1.00 87.25 180 LEU A CA 1
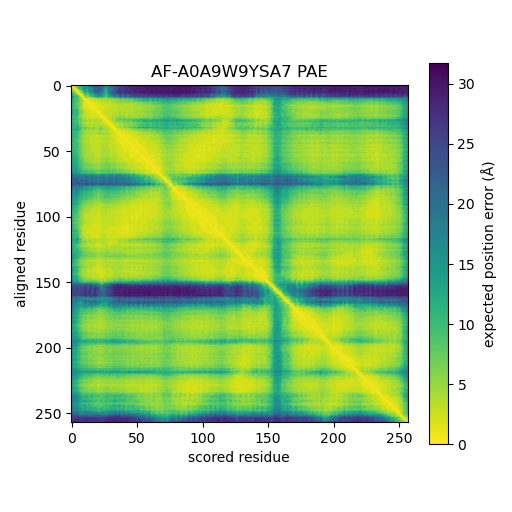ATOM 1526 C C . LEU A 1 180 ? 2.294 12.607 -3.882 1.00 87.25 180 LEU A C 1
ATOM 1528 O O . LEU A 1 180 ? 1.110 12.549 -4.206 1.00 87.25 180 LEU A O 1
ATOM 1532 N N . SER A 1 181 ? 2.897 11.614 -3.224 1.00 88.00 181 SER A N 1
ATOM 1533 C CA . SER A 1 181 ? 2.195 10.404 -2.789 1.00 88.00 181 SER A CA 1
ATOM 1534 C C . SER A 1 181 ? 1.057 10.729 -1.815 1.00 88.00 181 SER A C 1
ATOM 1536 O O . SER A 1 181 ? -0.055 10.232 -1.992 1.00 88.00 181 SER A O 1
ATOM 1538 N N . ALA A 1 182 ? 1.294 11.592 -0.824 1.00 88.62 182 ALA A N 1
ATOM 1539 C CA . ALA A 1 182 ? 0.288 12.012 0.150 1.00 88.62 182 ALA A CA 1
ATOM 1540 C C . ALA A 1 182 ? -0.908 12.698 -0.526 1.00 88.62 182 ALA A C 1
ATOM 1542 O O . ALA A 1 182 ? -2.052 12.414 -0.175 1.00 88.62 182 ALA A O 1
ATOM 1543 N N . LEU A 1 183 ? -0.655 13.531 -1.541 1.00 90.38 183 LEU A N 1
ATOM 1544 C CA . LEU A 1 183 ? -1.705 14.156 -2.344 1.00 90.38 183 LEU A CA 1
ATOM 1545 C C . LEU A 1 183 ? -2.554 13.113 -3.082 1.00 90.38 183 LEU A C 1
ATOM 1547 O O . LEU A 1 183 ? -3.778 13.182 -3.032 1.00 90.38 183 LEU A O 1
ATOM 1551 N N . PHE A 1 184 ? -1.935 12.122 -3.731 1.00 89.69 184 PHE A N 1
ATOM 1552 C CA . PHE A 1 184 ? -2.688 11.059 -4.407 1.00 89.69 184 PHE A CA 1
ATOM 1553 C C . PHE A 1 184 ? -3.534 10.224 -3.440 1.00 89.69 184 PHE A C 1
ATOM 1555 O O . PHE A 1 184 ? -4.665 9.881 -3.776 1.00 89.69 184 PHE A O 1
ATOM 1562 N N . HIS A 1 185 ? -3.022 9.922 -2.244 1.00 89.06 185 HIS A N 1
ATOM 1563 C CA . HIS A 1 185 ? -3.788 9.195 -1.226 1.00 89.06 185 HIS A CA 1
ATOM 1564 C C . HIS A 1 185 ? -4.985 10.005 -0.727 1.00 89.06 185 HIS A C 1
ATOM 1566 O O . HIS A 1 185 ? -6.073 9.452 -0.578 1.00 89.06 185 HIS A O 1
ATOM 1572 N N . GLU A 1 186 ? -4.807 11.311 -0.526 1.00 89.69 186 GLU A N 1
ATOM 1573 C CA . GLU A 1 186 ? -5.906 12.212 -0.191 1.00 89.69 186 GLU A CA 1
ATOM 1574 C C . GLU A 1 186 ? -6.945 12.257 -1.312 1.00 89.69 186 GLU A C 1
ATOM 1576 O O . GLU A 1 186 ? -8.121 12.054 -1.051 1.00 89.69 186 GLU A O 1
ATOM 1581 N N . LEU A 1 187 ? -6.537 12.430 -2.570 1.00 89.88 187 LEU A N 1
ATOM 1582 C CA . LEU A 1 187 ? -7.469 12.451 -3.701 1.00 89.88 187 LEU A CA 1
ATOM 1583 C C . LEU A 1 187 ? -8.243 11.133 -3.842 1.00 89.88 187 LEU A C 1
ATOM 1585 O O . LEU A 1 187 ? -9.447 11.154 -4.095 1.00 89.88 187 LEU A O 1
ATOM 1589 N N . LEU A 1 188 ? -7.575 9.995 -3.641 1.00 88.00 188 LEU A N 1
ATOM 1590 C CA . LEU A 1 188 ? -8.189 8.671 -3.747 1.00 88.00 188 LEU A CA 1
ATOM 1591 C C . LEU A 1 188 ? -9.264 8.443 -2.678 1.00 88.00 188 LEU A C 1
ATOM 1593 O O . LEU A 1 188 ? -10.264 7.792 -2.965 1.00 88.00 188 LEU A O 1
ATOM 1597 N N . VAL A 1 189 ? -9.083 8.979 -1.469 1.00 85.38 189 VAL A N 1
ATOM 1598 C CA . VAL A 1 189 ? -10.040 8.825 -0.359 1.00 85.38 189 VAL A CA 1
ATOM 1599 C C . VAL A 1 189 ? -11.106 9.926 -0.379 1.00 85.38 189 VAL A C 1
ATOM 1601 O O . VAL A 1 189 ? -12.301 9.646 -0.281 1.00 85.38 189 VAL A O 1
ATOM 1604 N N . SER A 1 190 ? -10.692 11.176 -0.553 1.00 85.56 190 SER A N 1
ATOM 1605 C CA . SER A 1 190 ? -11.528 12.364 -0.376 1.00 85.56 190 SER A CA 1
ATOM 1606 C C . SER A 1 190 ? -12.475 12.619 -1.546 1.00 85.56 190 SER A C 1
ATOM 1608 O O . SER A 1 190 ? -13.585 13.102 -1.324 1.00 85.56 190 SER A O 1
ATOM 1610 N N . VAL A 1 191 ? -12.104 12.258 -2.785 1.00 87.31 191 VAL A N 1
ATOM 1611 C CA . VAL A 1 191 ? -12.981 12.444 -3.959 1.00 87.31 191 VAL A CA 1
ATOM 1612 C C . VAL A 1 191 ? -14.192 11.499 -3.923 1.00 87.31 191 VAL A C 1
ATOM 1614 O O . VAL A 1 191 ? -15.314 12.003 -4.031 1.00 87.31 191 VAL A O 1
ATOM 1617 N N . PRO A 1 192 ? -14.046 10.172 -3.710 1.00 83.44 192 PRO A N 1
ATOM 1618 C CA . PRO A 1 192 ? -15.201 9.278 -3.594 1.00 83.44 192 PRO A CA 1
ATOM 1619 C C . PRO A 1 192 ? -16.095 9.601 -2.393 1.00 83.44 192 PRO A C 1
ATOM 1621 O O . PRO A 1 192 ? -17.316 9.515 -2.504 1.00 83.44 192 PRO A O 1
ATOM 1624 N N . LEU A 1 193 ? -15.498 10.003 -1.264 1.00 79.56 193 LEU A N 1
ATOM 1625 C CA . LEU A 1 193 ? -16.238 10.378 -0.054 1.00 79.56 193 LEU A CA 1
ATOM 1626 C C . LEU A 1 193 ? -16.821 11.797 -0.112 1.00 79.56 193 LEU A C 1
ATOM 1628 O O . LEU A 1 193 ? -17.648 12.141 0.728 1.00 79.56 193 LEU A O 1
ATOM 1632 N N . ARG A 1 194 ? -16.408 12.618 -1.090 1.00 83.19 194 ARG A N 1
ATOM 1633 C CA . ARG A 1 194 ? -16.736 14.051 -1.201 1.00 83.19 194 ARG A CA 1
ATOM 1634 C C . ARG A 1 194 ? -16.415 14.844 0.076 1.00 83.19 194 ARG A C 1
ATOM 1636 O O . ARG A 1 194 ? -17.095 15.815 0.397 1.00 83.19 194 ARG A O 1
ATOM 1643 N N . LEU A 1 195 ? -15.372 14.433 0.798 1.00 79.88 195 LEU A N 1
ATOM 1644 C CA . LEU A 1 195 ? -14.926 15.047 2.047 1.00 79.88 195 LEU A CA 1
ATOM 1645 C C . LEU A 1 195 ? -13.459 15.418 1.959 1.00 79.88 195 LEU A C 1
ATOM 1647 O O . LEU A 1 195 ? -12.603 14.544 1.961 1.00 79.88 195 LEU A O 1
ATOM 1651 N N . PHE A 1 196 ? -13.163 16.712 1.958 1.00 82.56 196 PHE A N 1
ATOM 1652 C CA . PHE A 1 196 ? -11.789 17.198 1.955 1.00 82.56 196 PHE A CA 1
ATOM 1653 C C . PHE A 1 196 ? -11.363 17.587 3.377 1.00 82.56 196 PHE A C 1
ATOM 1655 O O . PHE A 1 196 ? -11.649 18.694 3.834 1.00 82.56 196 PHE A O 1
ATOM 1662 N N . ARG A 1 197 ? -10.741 16.646 4.103 1.00 81.94 197 ARG A N 1
ATOM 1663 C CA . ARG A 1 197 ? -10.326 16.821 5.514 1.00 81.94 197 ARG A CA 1
ATOM 1664 C C . ARG A 1 197 ? -8.821 16.658 5.748 1.00 81.94 197 ARG A C 1
ATOM 1666 O O . ARG A 1 197 ? -8.356 17.017 6.823 1.00 81.94 197 ARG A O 1
ATOM 1673 N N . LEU A 1 198 ? -8.056 16.177 4.761 1.00 87.19 198 LEU A N 1
ATOM 1674 C CA . LEU A 1 198 ? -6.595 16.028 4.821 1.00 87.19 198 LEU A CA 1
ATOM 1675 C C . LEU A 1 198 ? -6.078 14.988 5.832 1.00 87.19 198 LEU A C 1
ATOM 1677 O O . LEU A 1 198 ? -4.879 14.951 6.114 1.00 87.19 198 LEU A O 1
ATOM 1681 N N . TRP A 1 199 ? -6.928 14.097 6.356 1.00 87.06 199 TRP A N 1
ATOM 1682 C CA . TRP A 1 199 ? -6.487 13.063 7.303 1.00 87.06 199 TRP A CA 1
ATOM 1683 C C . TRP A 1 199 ? -5.529 12.057 6.660 1.00 87.06 199 TRP A C 1
ATOM 1685 O O . TRP A 1 199 ? -4.527 11.686 7.271 1.00 87.06 199 TRP A O 1
ATOM 1695 N N . ALA A 1 200 ? -5.794 11.641 5.416 1.00 86.69 200 ALA A N 1
ATOM 1696 C CA . ALA A 1 200 ? -4.919 10.714 4.694 1.00 86.69 200 ALA A CA 1
ATOM 1697 C C . ALA A 1 200 ? -3.595 11.392 4.314 1.00 86.69 200 ALA A C 1
ATOM 1699 O O . ALA A 1 200 ? -2.530 10.782 4.439 1.00 86.69 200 ALA A O 1
ATOM 1700 N N . PHE A 1 201 ? -3.652 12.670 3.927 1.00 88.81 201 PHE A N 1
ATOM 1701 C CA . PHE A 1 201 ? -2.461 13.483 3.686 1.00 88.81 201 PHE A CA 1
ATOM 1702 C C . PHE A 1 201 ? -1.553 13.563 4.927 1.00 88.81 201 PHE A C 1
ATOM 1704 O O . PHE A 1 201 ? -0.362 13.252 4.851 1.00 88.81 201 PHE A O 1
ATOM 1711 N N . LEU A 1 202 ? -2.117 13.923 6.086 1.00 89.25 202 LEU A N 1
ATOM 1712 C CA . LEU A 1 202 ? -1.376 14.029 7.348 1.00 89.25 202 LEU A CA 1
ATOM 1713 C C . LEU A 1 202 ? -0.834 12.672 7.817 1.00 89.25 202 LEU A C 1
ATOM 1715 O O . LEU A 1 202 ? 0.303 12.591 8.287 1.00 89.25 202 LEU A O 1
ATOM 1719 N N . ALA A 1 203 ? -1.609 11.597 7.646 1.00 88.19 203 ALA A N 1
ATOM 1720 C CA . ALA A 1 203 ? -1.178 10.239 7.969 1.00 88.19 203 ALA A CA 1
ATOM 1721 C C . ALA A 1 203 ? 0.014 9.780 7.112 1.00 88.19 203 ALA A C 1
ATOM 1723 O O . ALA A 1 203 ? 0.896 9.08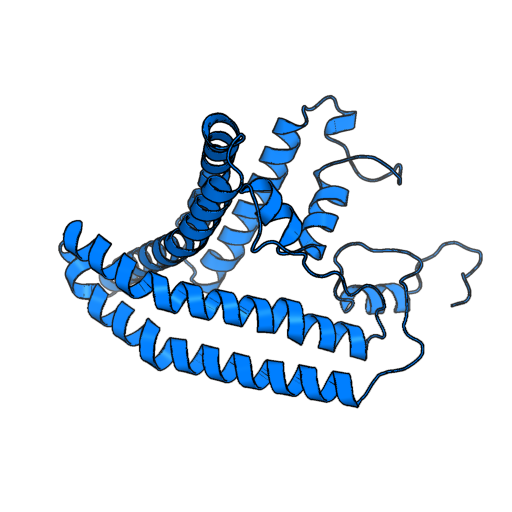5 7.615 1.00 88.19 203 ALA A O 1
ATOM 1724 N N . MET A 1 204 ? 0.078 10.185 5.841 1.00 88.62 204 MET A N 1
ATOM 1725 C CA . MET A 1 204 ? 1.250 9.924 5.002 1.00 88.62 204 MET A CA 1
ATOM 1726 C C . MET A 1 204 ? 2.446 10.790 5.386 1.00 88.62 204 MET A C 1
ATOM 1728 O O . MET A 1 204 ? 3.571 10.290 5.436 1.00 88.62 204 MET A O 1
ATOM 1732 N N . LEU A 1 205 ? 2.224 12.066 5.704 1.00 88.19 205 LEU A N 1
ATOM 1733 C CA . LEU A 1 205 ? 3.306 12.964 6.100 1.00 88.19 205 LEU A CA 1
ATOM 1734 C C . LEU A 1 205 ? 3.963 12.525 7.419 1.00 88.19 205 LEU A C 1
ATOM 1736 O O . LEU A 1 205 ? 5.184 12.614 7.552 1.00 88.19 205 LEU A O 1
ATOM 1740 N N . SER A 1 206 ? 3.188 11.972 8.359 1.00 88.88 206 SER A N 1
ATOM 1741 C CA . SER A 1 206 ? 3.696 11.450 9.637 1.00 88.88 206 SER A CA 1
ATOM 1742 C C . SER A 1 206 ? 4.601 10.215 9.494 1.00 88.88 206 SER A C 1
ATOM 1744 O O . SER A 1 206 ? 5.377 9.910 10.403 1.00 88.88 206 SER A O 1
ATOM 1746 N N . GLN A 1 207 ? 4.607 9.543 8.336 1.00 88.75 207 GLN A N 1
ATOM 1747 C CA . GLN A 1 207 ? 5.543 8.445 8.063 1.00 88.75 207 GLN A CA 1
ATOM 1748 C C . GLN A 1 207 ? 6.993 8.927 7.917 1.00 88.75 207 GLN A C 1
ATOM 1750 O O . GLN A 1 207 ? 7.919 8.162 8.187 1.00 88.75 207 GLN A O 1
ATOM 1755 N N . VAL A 1 208 ? 7.217 10.186 7.523 1.00 87.19 208 VAL A N 1
ATOM 1756 C CA . VAL A 1 208 ? 8.563 10.769 7.388 1.00 87.19 208 VAL A CA 1
ATOM 1757 C C . VAL A 1 208 ? 9.275 10.892 8.744 1.00 87.19 208 VAL A C 1
ATOM 1759 O O . VAL A 1 208 ? 10.371 10.339 8.878 1.00 87.19 208 VAL A O 1
ATOM 1762 N N . PRO A 1 209 ? 8.702 11.541 9.779 1.00 89.44 209 PRO A N 1
ATOM 1763 C CA . PRO A 1 209 ? 9.325 11.572 11.099 1.00 89.44 209 PRO A CA 1
ATOM 1764 C C . PRO A 1 209 ? 9.422 10.174 11.718 1.00 89.44 209 PRO A C 1
ATOM 1766 O O . PRO A 1 209 ? 10.439 9.873 12.341 1.00 89.44 209 PRO A O 1
ATOM 1769 N N . LEU A 1 210 ? 8.447 9.285 11.482 1.00 88.62 210 LEU A N 1
ATOM 1770 C CA . LEU A 1 210 ? 8.539 7.889 11.922 1.00 88.62 210 LEU A CA 1
ATOM 1771 C C . LEU A 1 210 ? 9.740 7.170 11.287 1.00 88.62 210 LEU A C 1
ATOM 1773 O O . LEU A 1 210 ? 10.474 6.461 11.975 1.00 88.62 210 LEU A O 1
ATOM 1777 N N . HIS A 1 211 ? 9.984 7.375 9.991 1.00 87.06 211 HIS A N 1
ATOM 1778 C CA . HIS A 1 211 ? 11.155 6.828 9.312 1.00 87.06 211 HIS A CA 1
ATOM 1779 C C . HIS A 1 211 ? 12.461 7.330 9.937 1.00 87.06 211 HIS A C 1
ATOM 1781 O O . HIS A 1 211 ? 13.352 6.521 10.201 1.00 87.06 211 HIS A O 1
ATOM 1787 N N . LEU A 1 212 ? 12.571 8.637 10.196 1.00 88.25 212 LEU A N 1
ATOM 1788 C CA . LEU A 1 212 ? 13.753 9.225 10.833 1.00 88.25 212 LEU A CA 1
ATOM 1789 C C . LEU A 1 212 ? 13.954 8.689 12.252 1.00 88.25 212 LEU A C 1
ATOM 1791 O O . LEU A 1 212 ? 15.081 8.369 12.625 1.00 88.25 212 LEU A O 1
ATOM 1795 N N . PHE A 1 213 ? 12.872 8.522 13.012 1.00 90.00 213 PHE A N 1
ATOM 1796 C CA . PHE A 1 213 ? 12.910 7.925 14.342 1.00 90.00 213 PHE A CA 1
ATOM 1797 C C . PHE A 1 213 ? 13.441 6.486 14.295 1.00 90.00 213 PHE A C 1
ATOM 1799 O O . PHE A 1 213 ? 14.435 6.171 14.947 1.00 90.00 213 PHE A O 1
ATOM 1806 N N . VAL A 1 214 ? 12.850 5.623 13.463 1.00 88.88 214 VAL A N 1
ATOM 1807 C CA . VAL A 1 214 ? 13.300 4.228 13.320 1.00 88.88 214 VAL A CA 1
ATOM 1808 C C . VAL A 1 214 ? 14.752 4.170 12.847 1.00 88.88 214 VAL A C 1
ATOM 1810 O O . VAL A 1 214 ? 15.535 3.380 13.364 1.00 88.88 214 VAL A O 1
ATOM 1813 N N . LYS A 1 215 ? 15.142 5.032 11.905 1.00 86.12 215 LYS A N 1
ATOM 1814 C CA . LYS A 1 215 ? 16.511 5.079 11.385 1.00 86.12 215 LYS A CA 1
ATOM 1815 C C . LYS A 1 215 ? 17.528 5.496 12.452 1.00 86.12 215 LYS A C 1
ATOM 1817 O O . LYS A 1 215 ? 18.578 4.868 12.544 1.00 86.12 215 LYS A O 1
ATOM 1822 N N . ASN A 1 216 ? 17.227 6.530 13.236 1.00 88.31 216 ASN A N 1
ATOM 1823 C CA . ASN A 1 216 ? 18.171 7.105 14.196 1.00 88.31 216 ASN A CA 1
ATOM 1824 C C . ASN A 1 216 ? 18.247 6.305 15.504 1.00 88.31 216 ASN A C 1
ATOM 1826 O O . ASN A 1 216 ? 19.330 6.179 16.066 1.00 88.31 216 ASN A O 1
ATOM 1830 N N . PHE A 1 217 ? 17.125 5.757 15.981 1.00 88.19 217 PHE A N 1
ATOM 1831 C CA . PHE A 1 217 ? 17.055 5.084 17.286 1.00 88.19 217 PHE A CA 1
ATOM 1832 C C . PHE A 1 217 ? 17.062 3.555 17.194 1.00 88.19 217 PHE A C 1
ATOM 1834 O O . PHE A 1 217 ? 17.561 2.890 18.098 1.00 88.19 217 PHE A O 1
ATOM 1841 N N . LEU A 1 218 ? 16.528 2.980 16.112 1.00 87.81 218 LEU A N 1
ATOM 1842 C CA . LEU A 1 218 ? 16.388 1.527 15.938 1.00 87.81 218 LEU A CA 1
ATOM 1843 C C . LEU A 1 218 ? 17.236 0.979 14.783 1.00 87.81 218 LEU A C 1
ATOM 1845 O O . LEU A 1 218 ? 17.150 -0.206 14.472 1.00 87.81 218 LEU A O 1
ATOM 1849 N N . GLY A 1 219 ? 18.088 1.806 14.167 1.00 81.94 219 GLY A N 1
ATOM 1850 C CA . GLY A 1 219 ? 18.926 1.410 13.031 1.00 81.94 219 GLY A CA 1
ATOM 1851 C C . GLY A 1 219 ? 19.862 0.236 13.335 1.00 81.94 219 GLY A C 1
ATOM 1852 O O . GLY A 1 219 ? 20.100 -0.595 12.461 1.00 81.94 219 GLY A O 1
ATOM 1853 N N . SER A 1 220 ? 20.331 0.124 14.581 1.00 87.44 220 SER A N 1
ATOM 1854 C CA . SER A 1 220 ? 21.183 -0.981 15.043 1.00 87.44 220 SER A CA 1
ATOM 1855 C C . SER A 1 220 ? 20.417 -2.277 15.327 1.00 87.44 220 SER A C 1
ATOM 1857 O O . SER A 1 220 ? 21.041 -3.322 15.493 1.00 87.44 220 SER A O 1
ATOM 1859 N N . TYR A 1 221 ? 19.080 -2.234 15.376 1.00 89.94 221 TYR A N 1
ATOM 1860 C CA . TYR A 1 221 ? 18.243 -3.383 15.720 1.00 89.94 221 TYR A CA 1
ATOM 1861 C C . TYR A 1 221 ? 17.137 -3.630 14.678 1.00 89.94 221 TYR A C 1
ATOM 1863 O O . TYR A 1 221 ? 15.984 -3.227 14.870 1.00 89.94 221 TYR A O 1
ATOM 1871 N N . PRO A 1 222 ? 17.449 -4.365 13.595 1.00 87.31 222 PRO A N 1
ATOM 1872 C CA . PRO A 1 222 ? 16.526 -4.603 12.483 1.00 87.31 222 PRO A CA 1
ATOM 1873 C C . PRO A 1 222 ? 15.170 -5.198 12.896 1.00 87.31 222 PRO A C 1
ATOM 1875 O O . PRO A 1 222 ? 14.137 -4.819 12.348 1.00 87.31 222 PRO A O 1
ATOM 1878 N N . ASN A 1 223 ? 15.157 -6.086 13.895 1.00 92.69 223 ASN A N 1
ATOM 1879 C CA . ASN A 1 223 ? 13.936 -6.748 14.365 1.00 92.69 223 ASN A CA 1
ATOM 1880 C C . ASN A 1 223 ? 12.970 -5.769 15.051 1.00 92.69 223 ASN A C 1
ATOM 1882 O O . ASN A 1 223 ? 11.770 -5.814 14.797 1.00 92.69 223 ASN A O 1
ATOM 1886 N N . TYR A 1 224 ? 13.474 -4.843 15.877 1.00 91.69 224 TYR A N 1
ATOM 1887 C CA . TYR A 1 224 ? 12.625 -3.819 16.497 1.00 91.69 224 TYR A CA 1
ATOM 1888 C C . TYR A 1 224 ? 12.121 -2.811 15.461 1.00 91.69 224 TYR A C 1
ATOM 1890 O O . TYR A 1 224 ? 10.972 -2.378 15.535 1.00 91.69 224 TYR A O 1
ATOM 1898 N N . GLY A 1 225 ? 12.936 -2.489 14.452 1.00 90.75 225 GLY A N 1
ATOM 1899 C CA . GLY A 1 225 ? 12.486 -1.702 13.306 1.00 90.75 225 GLY A CA 1
ATOM 1900 C C . GLY A 1 225 ? 11.328 -2.369 12.555 1.00 90.75 225 GLY A C 1
ATOM 1901 O O . GLY A 1 225 ? 10.350 -1.696 12.226 1.00 90.75 225 GLY A O 1
ATOM 1902 N N . ASN A 1 226 ? 11.380 -3.693 12.370 1.00 94.19 226 ASN A N 1
ATOM 1903 C CA . ASN A 1 226 ? 10.281 -4.464 11.784 1.00 94.19 226 ASN A CA 1
ATOM 1904 C C . ASN A 1 226 ? 9.000 -4.406 12.630 1.00 94.19 226 ASN A C 1
ATOM 1906 O O . ASN A 1 226 ? 7.923 -4.169 12.085 1.00 94.19 226 ASN A O 1
ATOM 1910 N N . VAL A 1 227 ? 9.108 -4.527 13.958 1.00 93.62 227 VAL A N 1
ATOM 1911 C CA . VAL A 1 227 ? 7.959 -4.371 14.869 1.00 93.62 227 VAL A CA 1
ATOM 1912 C C . VAL A 1 227 ? 7.304 -2.997 14.704 1.00 93.62 227 VAL A C 1
ATOM 1914 O O . VAL A 1 227 ? 6.082 -2.914 14.602 1.00 93.62 227 VAL A O 1
ATOM 1917 N N . VAL A 1 228 ? 8.091 -1.92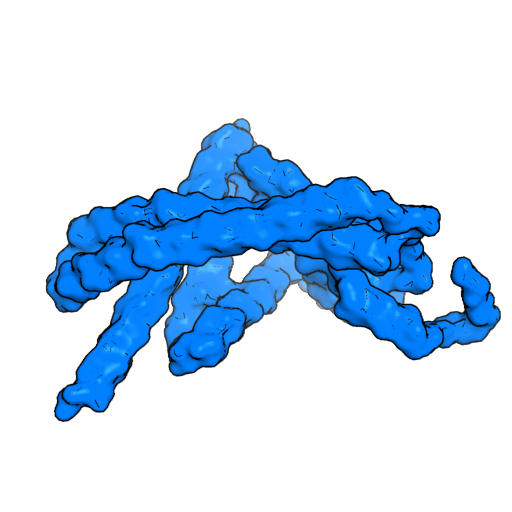0 14.610 1.00 93.06 228 VAL A N 1
ATOM 1918 C CA . VAL A 1 228 ? 7.544 -0.568 14.398 1.00 93.06 228 VAL A CA 1
ATOM 1919 C C . VAL A 1 228 ? 6.838 -0.441 13.045 1.00 93.06 228 VAL A C 1
ATOM 1921 O O . VAL A 1 228 ? 5.790 0.201 12.973 1.00 93.06 228 VAL A O 1
ATOM 1924 N N . VAL A 1 229 ? 7.363 -1.069 11.987 1.00 91.81 229 VAL A N 1
ATOM 1925 C CA . VAL A 1 229 ? 6.695 -1.105 10.673 1.00 91.81 229 VAL A CA 1
ATOM 1926 C C . VAL A 1 229 ? 5.346 -1.821 10.767 1.00 91.81 229 VAL A C 1
ATOM 1928 O O . VAL A 1 229 ? 4.347 -1.314 10.264 1.00 91.81 229 VAL A O 1
ATOM 1931 N N . TRP A 1 230 ? 5.276 -2.966 11.446 1.00 93.62 230 TRP A N 1
ATOM 1932 C CA . TRP A 1 230 ? 4.003 -3.666 11.631 1.00 93.62 230 TRP A CA 1
ATOM 1933 C C . TRP A 1 230 ? 3.007 -2.848 12.448 1.00 93.62 230 TRP A C 1
ATOM 1935 O O . TRP A 1 230 ? 1.849 -2.725 12.047 1.00 93.62 230 TRP A O 1
ATOM 1945 N N . LEU A 1 231 ? 3.451 -2.231 13.546 1.00 92.44 231 LEU A N 1
ATOM 1946 C CA . LEU A 1 231 ? 2.598 -1.366 14.361 1.00 92.44 231 LEU A CA 1
ATOM 1947 C C . LEU A 1 231 ? 2.059 -0.175 13.560 1.00 92.44 231 LEU A C 1
ATOM 1949 O O . LEU A 1 231 ? 0.879 0.155 13.691 1.00 92.44 231 LEU A O 1
ATOM 1953 N N . SER A 1 232 ? 2.873 0.444 12.699 1.00 91.44 232 SER A N 1
ATOM 1954 C CA . SER A 1 232 ? 2.420 1.575 11.883 1.00 91.44 232 SER A CA 1
ATOM 1955 C C . SER A 1 232 ? 1.370 1.166 10.847 1.00 91.44 232 SER A C 1
ATOM 1957 O O . SER A 1 232 ? 0.394 1.895 10.657 1.00 91.44 232 SER A O 1
ATOM 1959 N N . ILE A 1 233 ? 1.509 -0.012 10.230 1.00 90.56 233 ILE A N 1
ATOM 1960 C CA . ILE A 1 233 ? 0.530 -0.548 9.271 1.00 90.56 233 ILE A CA 1
ATOM 1961 C C . ILE A 1 233 ? -0.775 -0.934 9.981 1.00 90.56 233 ILE A C 1
ATOM 1963 O O . ILE A 1 233 ? -1.859 -0.645 9.470 1.00 90.56 233 ILE A O 1
ATOM 1967 N N . ILE A 1 234 ? -0.684 -1.566 11.156 1.00 91.06 234 ILE A N 1
ATOM 1968 C CA . ILE A 1 234 ? -1.852 -2.019 11.926 1.00 91.06 234 ILE A CA 1
ATOM 1969 C C . ILE A 1 234 ? -2.653 -0.830 12.461 1.00 91.06 234 ILE A C 1
ATOM 1971 O O . ILE A 1 234 ? -3.877 -0.850 12.381 1.00 91.06 234 ILE A O 1
ATOM 1975 N N . LEU A 1 235 ? -1.990 0.202 12.992 1.00 88.19 235 LEU A N 1
ATOM 1976 C CA . LEU A 1 235 ? -2.655 1.319 13.676 1.00 88.19 235 LEU A CA 1
ATOM 1977 C C . LEU A 1 235 ? -2.967 2.512 12.768 1.00 88.19 235 LEU A C 1
ATOM 1979 O O . LEU A 1 235 ? -3.944 3.221 13.009 1.00 88.19 235 LEU A O 1
ATOM 1983 N N . GLY A 1 236 ? -2.171 2.742 11.721 1.00 84.62 236 GLY A N 1
ATOM 1984 C CA . GLY A 1 236 ? -2.288 3.939 10.886 1.00 84.62 236 GLY A CA 1
ATOM 1985 C C . GLY A 1 236 ? -3.581 3.995 10.070 1.00 84.62 236 GLY A C 1
ATOM 1986 O O . GLY A 1 236 ? -4.271 5.013 10.063 1.00 84.62 236 GLY A O 1
ATOM 1987 N N . GLN A 1 237 ? -3.944 2.897 9.402 1.00 79.56 237 GLN A N 1
ATOM 1988 C CA . GLN A 1 237 ? -5.136 2.862 8.545 1.00 79.56 237 GLN A CA 1
ATOM 1989 C C . GLN A 1 237 ? -6.464 2.940 9.315 1.00 79.56 237 GLN A C 1
ATOM 1991 O O . GLN A 1 237 ? -7.308 3.747 8.924 1.00 79.56 237 GLN A O 1
ATOM 1996 N N . PRO A 1 238 ? -6.680 2.175 10.406 1.00 80.19 238 PRO A N 1
ATOM 1997 C CA . PRO A 1 238 ? -7.911 2.278 11.187 1.00 80.19 238 PRO A CA 1
ATOM 1998 C C . PRO A 1 238 ? -8.111 3.673 11.770 1.00 80.19 238 PRO A C 1
ATOM 2000 O O . PRO A 1 238 ? -9.244 4.137 11.829 1.00 80.19 238 PRO A O 1
ATOM 2003 N N . LEU A 1 239 ? -7.023 4.348 12.163 1.00 83.25 239 LEU A N 1
ATOM 2004 C CA . LEU A 1 239 ? -7.085 5.716 12.667 1.00 83.25 239 LEU A CA 1
ATOM 2005 C C . LEU A 1 239 ? -7.601 6.669 11.586 1.00 83.25 239 LEU A C 1
ATOM 2007 O O . LEU A 1 239 ? -8.545 7.411 11.835 1.00 83.25 239 LEU A O 1
ATOM 2011 N N . ALA A 1 240 ? -7.049 6.593 10.371 1.00 81.06 240 ALA A N 1
ATOM 2012 C CA . ALA A 1 240 ? -7.515 7.409 9.252 1.00 81.06 240 ALA A CA 1
ATOM 2013 C C . ALA A 1 240 ? -8.990 7.131 8.911 1.00 81.06 240 ALA A C 1
ATOM 2015 O O . ALA A 1 240 ? -9.766 8.068 8.731 1.00 81.06 240 ALA A O 1
ATOM 2016 N N . ILE A 1 241 ? -9.396 5.856 8.868 1.00 75.88 241 ILE A N 1
ATOM 2017 C CA . ILE A 1 241 ? -10.789 5.461 8.603 1.00 75.88 241 ILE A CA 1
ATOM 2018 C C . ILE A 1 241 ? -11.727 6.022 9.673 1.00 75.88 241 ILE A C 1
ATOM 2020 O O . ILE A 1 241 ? -12.768 6.578 9.331 1.00 75.88 241 ILE A O 1
ATOM 2024 N N . LEU A 1 242 ? -11.362 5.903 10.953 1.00 76.75 242 LEU A N 1
ATOM 2025 C CA . LEU A 1 242 ? -12.179 6.392 12.060 1.00 76.75 242 LEU A CA 1
ATOM 2026 C C . LEU A 1 242 ? -12.339 7.916 12.008 1.00 76.75 242 LEU A C 1
ATOM 2028 O O . LEU A 1 242 ? -13.454 8.401 12.187 1.00 76.75 242 LEU A O 1
ATOM 2032 N N . SER A 1 243 ? -11.268 8.654 11.696 1.00 80.50 243 SER A N 1
ATOM 2033 C CA . SER A 1 243 ? -11.312 10.113 11.533 1.00 80.50 243 SER A CA 1
ATOM 2034 C C . SER A 1 243 ? -12.209 10.544 10.370 1.00 80.50 243 SER A C 1
ATOM 2036 O O . SER A 1 243 ? -13.058 11.418 10.538 1.00 80.50 243 SER A O 1
ATOM 2038 N N . TYR A 1 244 ? -12.087 9.902 9.201 1.00 79.81 244 TYR A N 1
ATOM 2039 C CA . TYR A 1 244 ? -12.962 10.190 8.055 1.00 79.81 244 TYR A CA 1
ATOM 2040 C C . TYR A 1 244 ? -14.424 9.857 8.343 1.00 79.81 244 TYR A C 1
ATOM 2042 O O . TYR A 1 244 ? -15.322 10.610 7.968 1.00 79.81 244 TYR A O 1
ATOM 2050 N N . PHE A 1 245 ? -14.664 8.730 9.008 1.00 75.19 245 PHE A N 1
ATOM 2051 C CA . PHE A 1 245 ? -16.007 8.289 9.347 1.00 75.19 245 PHE A CA 1
ATOM 2052 C C . PHE A 1 245 ? -16.663 9.215 10.376 1.00 75.19 245 PHE A C 1
ATOM 2054 O O . PHE A 1 245 ? -17.817 9.598 10.201 1.00 75.19 245 PHE A O 1
ATOM 2061 N N . HIS A 1 246 ? -15.920 9.630 11.404 1.00 74.81 246 HIS A N 1
ATOM 2062 C CA . HIS A 1 246 ? -16.361 10.646 12.355 1.00 74.81 246 HIS A CA 1
ATOM 2063 C C . HIS A 1 246 ? -16.785 11.933 11.639 1.00 74.81 246 HIS A C 1
ATOM 2065 O O . HIS A 1 246 ? -17.922 12.376 11.792 1.00 74.81 24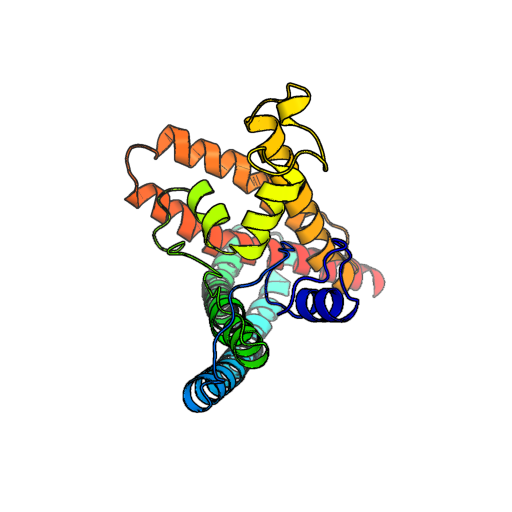6 HIS A O 1
ATOM 2071 N N . ASP A 1 247 ? -15.911 12.486 10.797 1.00 75.62 247 ASP A N 1
ATOM 2072 C CA . ASP A 1 247 ? -16.171 13.764 10.135 1.00 75.62 247 ASP A CA 1
ATOM 2073 C C . ASP A 1 247 ? -17.324 13.693 9.127 1.00 75.62 247 ASP A C 1
ATOM 2075 O O . ASP A 1 247 ? -18.056 14.672 8.986 1.00 75.62 247 ASP A O 1
ATOM 2079 N N . TYR A 1 248 ? -17.509 12.551 8.451 1.00 75.00 248 TYR A N 1
ATOM 2080 C CA . TYR A 1 248 ? -18.653 12.307 7.565 1.00 75.00 248 TYR A CA 1
ATOM 2081 C C . TYR A 1 248 ? -19.980 12.319 8.316 1.00 75.00 248 TYR A C 1
ATOM 2083 O O . TYR A 1 248 ? -20.962 12.902 7.853 1.00 75.00 248 TYR A O 1
ATOM 2091 N N . TYR A 1 249 ? -20.025 11.677 9.481 1.00 69.31 249 TYR A N 1
ATOM 2092 C CA . TYR A 1 249 ? -21.242 11.625 10.280 1.00 69.31 249 TYR A CA 1
ATOM 2093 C C . TYR A 1 249 ? -21.536 12.947 10.975 1.00 69.31 249 TYR A C 1
ATOM 2095 O O . TYR A 1 249 ? -22.698 13.339 11.024 1.00 69.31 249 TYR A O 1
ATOM 2103 N N . VAL A 1 250 ? -20.519 13.656 11.466 1.00 68.94 250 VAL A N 1
ATOM 2104 C CA . VAL A 1 250 ? -20.708 14.994 12.042 1.00 68.94 250 VAL A CA 1
ATOM 2105 C C . VAL A 1 250 ? -21.239 15.963 10.983 1.00 68.94 250 VAL A C 1
ATOM 2107 O O . VAL A 1 250 ? -22.210 16.666 11.252 1.00 68.94 250 VAL A O 1
ATOM 2110 N N . SER A 1 251 ? -20.680 15.962 9.766 1.00 68.50 251 SER A N 1
ATOM 2111 C CA . SER A 1 251 ? -21.141 16.858 8.694 1.00 68.50 251 SER A CA 1
ATOM 2112 C C . SER A 1 251 ? -22.531 16.501 8.160 1.00 68.50 251 SER A C 1
ATOM 2114 O O . SER A 1 251 ? -23.338 17.392 7.901 1.00 68.50 251 SER A O 1
ATOM 2116 N N . THR A 1 252 ? -22.840 15.211 8.012 1.00 63.25 252 THR A N 1
ATOM 2117 C CA . THR A 1 252 ? -24.154 14.763 7.519 1.00 63.25 252 THR A CA 1
ATOM 2118 C C . THR A 1 252 ? -25.230 14.890 8.600 1.00 63.25 252 THR A C 1
ATOM 2120 O O . THR A 1 252 ? -26.353 15.283 8.304 1.00 63.25 252 THR A O 1
ATOM 2123 N N . GLY A 1 253 ? -24.885 14.628 9.864 1.00 55.81 253 GLY A N 1
ATOM 2124 C CA . GLY A 1 253 ? -25.778 14.806 11.010 1.00 55.81 253 GLY A CA 1
ATOM 2125 C C . GLY A 1 253 ? -26.183 16.266 11.216 1.00 55.81 253 GLY A C 1
ATOM 2126 O O . GLY A 1 253 ? -27.359 16.535 11.451 1.00 55.81 253 GLY A O 1
ATOM 2127 N N . SER A 1 254 ? -25.257 17.213 11.022 1.00 46.31 254 SER A N 1
ATOM 2128 C CA . SER A 1 254 ? -25.564 18.652 11.067 1.00 46.31 254 SER A CA 1
ATOM 2129 C C . SER A 1 254 ? -26.428 19.154 9.906 1.00 46.31 254 SER A C 1
ATOM 2131 O O . SER A 1 254 ? -27.000 20.227 10.012 1.00 46.31 254 SER A O 1
ATOM 2133 N N . LEU A 1 255 ? -26.516 18.407 8.798 1.00 42.88 255 LEU A N 1
ATOM 2134 C CA . LEU A 1 255 ? -27.362 18.743 7.640 1.00 42.88 255 LEU A CA 1
ATOM 2135 C C . LEU A 1 255 ? -28.787 18.169 7.756 1.00 42.88 255 LEU A C 1
ATOM 2137 O O . LEU A 1 255 ? -29.621 18.423 6.892 1.00 42.88 255 LEU A O 1
ATOM 2141 N N . SER A 1 256 ? -29.048 17.361 8.788 1.00 39.84 256 SER A N 1
ATOM 2142 C CA . SER A 1 256 ? -30.348 16.731 9.062 1.00 39.84 256 SER A CA 1
ATOM 2143 C C . SER A 1 256 ? -31.118 17.362 10.233 1.00 39.84 256 SER A C 1
ATOM 2145 O O . SER A 1 256 ? -32.160 16.833 10.622 1.00 39.84 256 SER A O 1
ATOM 2147 N N . GLN A 1 257 ? -30.612 18.471 10.779 1.00 35.19 257 GLN A N 1
ATOM 2148 C CA . GLN A 1 257 ? -31.297 19.367 11.720 1.00 35.19 257 GLN A CA 1
ATOM 2149 C C . GLN A 1 257 ? -31.533 20.717 11.046 1.00 35.19 257 GLN A C 1
ATOM 2151 O O . GLN A 1 257 ? -32.589 21.319 11.332 1.00 35.19 257 GLN A O 1
#

Foldseek 3Di:
DDPPPPPDDDVVLVVLVVLAPAPDDDPDFDFAPAQPVVLLVVLVVLLVVLVVVLVVLCVPQVVVLLVVLQVVVVVVDPVSVVVSLLSNLVSVLVSVVSVLCSPLPRVNVNSCSVSRGDDNQQFDPLLLFLALVSNVCGSGVRLNVVLCVQQQDDDDDDDHDDQVNVVHDNVVSVVVSLQVVLVVQQCVPCVVLVHRDSLSSVLSVVSVVRRVCCCPPVVVPSVVNSVSNVVSSSNSVSVSVSVSSNVSCVVVVVVVD

Mean predicted aligned error: 8.26 Å

Sequence (257 aa):
MSVSRDGWCALEDIYYFLFAPTLCYEVNFPRNERIRKRFLLRRISEFFFLVGIIIGAIQQWIVPTVKNSLKPIQDMDFARGLERLMKLAVPNHLIWLLFFYAIFHSGLNVVAEILKFGDRTFYRDWWNAPNVGYFWQNWNIPVHRWARRFVFCHYYTASLYPMLKSGYSSIQAQIAVFLLSALFHELLVSVPLRLFRLWAFLAMLSQVPLHLFVKNFLGSYPNYGNVVVWLSIILGQPLAILSYFHDYYVSTGSLSQ

pLDDT: mean 82.07, std 15.14, range [34.09, 97.25]